Protein AF-0000000070933117 (afdb_homodimer)

Organism: Ixodes scapularis (NCBI:txid6945)

Radius of gyration: 20.33 Å; Cα contacts (8 Å, |Δi|>4): 402; chains: 2; bounding box: 46×54×46 Å

Nearest PDB structures (foldseek):
  7rhp-assembly1_A  TM=9.429E-01  e=7.110E-12  Apis mellifera
  4e8h-assembly1_A  TM=9.451E-01  e=1.264E-11  Bombyx mori
  4gsn-assembly2_D  TM=9.351E-01  e=1.262E-10  Anopheles gambiae
  3zmk-assembly2_D  TM=9.228E-01  e=9.773E-11  Anopheles funestus
  2il3-assembly1_B  TM=9.283E-01  e=1.111E-10  Anopheles gambiae

pLDDT: mean 73.2, std 30.42, range [17.56, 98.81]

Solvent-accessible surface area (backbone atoms only — not comparable to full-atom values): 17490 Å² total; per-residue (Å²): 129,67,30,35,30,38,30,40,94,84,36,66,50,27,48,52,40,51,52,53,30,54,75,64,69,50,59,66,42,79,41,74,53,51,67,92,75,42,45,45,68,33,73,73,41,32,72,71,32,81,81,45,64,67,24,32,34,37,53,90,80,47,69,39,44,47,39,68,19,37,42,50,39,51,37,60,70,69,36,66,55,35,86,88,55,34,73,50,65,68,62,30,33,51,48,40,24,51,54,42,44,42,42,65,58,39,45,53,42,50,58,42,62,75,30,72,93,64,71,57,57,47,38,56,95,81,51,50,44,65,64,71,71,64,83,71,58,64,71,53,65,67,44,76,58,80,75,77,68,75,60,74,82,122,128,66,30,34,32,39,32,41,94,86,35,65,51,26,48,51,38,52,50,52,29,54,74,63,68,50,59,67,43,79,41,73,55,49,67,92,75,40,45,43,68,33,73,74,40,33,74,71,32,80,82,43,64,67,24,31,34,36,53,90,81,48,68,40,42,47,40,68,19,36,43,51,39,50,36,59,71,70,35,66,55,33,88,88,54,34,72,50,65,69,62,27,32,49,51,40,24,51,55,43,43,42,42,65,56,37,45,51,42,49,58,39,61,75,26,74,93,62,71,55,56,46,41,57,94,80,52,50,44,64,64,72,70,62,79,71,56,62,69,53,64,66,45,74,59,82,74,80,66,75,64,74,83,122

Structure (mmCIF, N/CA/C/O backbone):
data_AF-0000000070933117-model_v1
#
loop_
_entity.id
_entity.type
_entity.pdbx_description
1 polymer 'Glutathione S-transferase, putative'
#
loop_
_atom_site.group_PDB
_atom_site.id
_atom_site.type_symbol
_atom_site.label_atom_id
_atom_site.label_alt_id
_atom_site.label_comp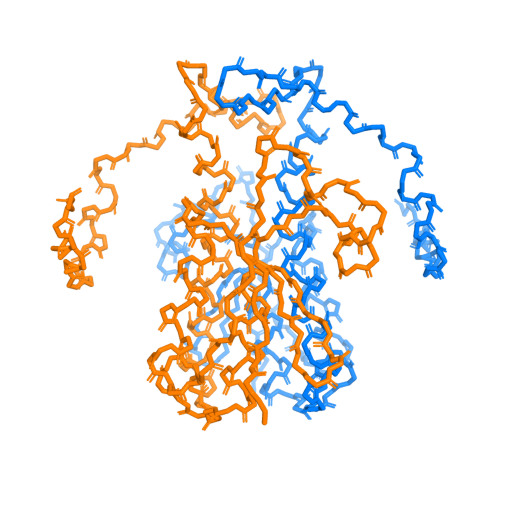_id
_atom_site.label_asym_id
_atom_site.label_entity_id
_atom_site.label_seq_id
_atom_site.pdbx_PDB_ins_code
_atom_site.Cartn_x
_atom_site.Cartn_y
_atom_site.Cartn_z
_atom_site.occupancy
_atom_site.B_iso_or_equiv
_atom_site.auth_seq_id
_atom_site.auth_comp_id
_atom_site.auth_asym_id
_atom_site.auth_atom_id
_atom_site.pdbx_PDB_model_num
ATOM 1 N N . MET A 1 1 ? -14.312 -21.609 -7.969 1 78.69 1 MET A N 1
ATOM 2 C CA . MET A 1 1 ? -13.086 -22.172 -8.523 1 78.69 1 MET A CA 1
ATOM 3 C C . MET A 1 1 ? -11.867 -21.656 -7.77 1 78.69 1 MET A C 1
ATOM 5 O O . MET A 1 1 ? -11.883 -20.531 -7.246 1 78.69 1 MET A O 1
ATOM 9 N N . PRO A 1 2 ? -10.859 -22.609 -7.59 1 93.38 2 PRO A N 1
ATOM 10 C CA . PRO A 1 2 ? -9.695 -22.156 -6.828 1 93.38 2 PRO A CA 1
ATOM 11 C C . PRO A 1 2 ? -8.969 -20.984 -7.504 1 93.38 2 PRO A C 1
ATOM 13 O O . PRO A 1 2 ? -9.07 -20.812 -8.719 1 93.38 2 PRO A O 1
ATOM 16 N N . VAL A 1 3 ? -8.391 -20.094 -6.793 1 98.12 3 VAL A N 1
ATOM 17 C CA . VAL A 1 3 ? -7.555 -19.016 -7.289 1 98.12 3 VAL A CA 1
ATOM 18 C C . VAL A 1 3 ? -6.172 -19.547 -7.66 1 98.12 3 VAL A C 1
ATOM 20 O O . VAL A 1 3 ? -5.543 -20.25 -6.871 1 98.12 3 VAL A O 1
ATOM 23 N N . ASP A 1 4 ? -5.703 -19.266 -8.867 1 98.75 4 ASP A N 1
ATOM 24 C CA . ASP A 1 4 ? -4.344 -19.641 -9.234 1 98.75 4 ASP A CA 1
ATOM 25 C C . ASP A 1 4 ? -3.316 -18.703 -8.609 1 98.75 4 ASP A C 1
ATOM 27 O O . ASP A 1 4 ? -3.504 -17.484 -8.594 1 98.75 4 ASP A O 1
ATOM 31 N N . LEU A 1 5 ? -2.299 -19.297 -8.094 1 98.75 5 LEU A N 1
ATOM 32 C CA . LEU A 1 5 ? -1.168 -18.516 -7.598 1 98.75 5 LEU A CA 1
ATOM 33 C C . LEU A 1 5 ? 0.12 -18.922 -8.305 1 98.75 5 LEU A C 1
ATOM 35 O O . LEU A 1 5 ? 0.579 -20.047 -8.172 1 98.75 5 LEU A O 1
ATOM 39 N N . TYR A 1 6 ? 0.625 -18.062 -9.141 1 98.69 6 TYR A N 1
ATOM 40 C CA . TYR A 1 6 ? 1.982 -18.234 -9.641 1 98.69 6 TYR A CA 1
ATOM 41 C C . TYR A 1 6 ? 3.01 -17.953 -8.555 1 98.69 6 TYR A C 1
ATOM 43 O O . TYR A 1 6 ? 3.041 -16.859 -7.984 1 98.69 6 TYR A O 1
ATOM 51 N N . ASN A 1 7 ? 3.863 -18.906 -8.328 1 97.25 7 ASN A N 1
ATOM 52 C CA . ASN A 1 7 ? 4.523 -19.031 -7.035 1 97.25 7 ASN A CA 1
ATOM 53 C C . ASN A 1 7 ? 5.988 -19.422 -7.184 1 97.25 7 ASN A C 1
ATOM 55 O O . ASN A 1 7 ? 6.391 -19.938 -8.227 1 97.25 7 ASN A O 1
ATOM 59 N N . SER A 1 8 ? 6.715 -19.031 -6.266 1 92.62 8 SER A N 1
ATOM 60 C CA . SER A 1 8 ? 8.023 -19.594 -5.961 1 92.62 8 SER A CA 1
ATOM 61 C C . SER A 1 8 ? 8.125 -19.984 -4.492 1 92.62 8 SER A C 1
ATOM 63 O O . SER A 1 8 ? 7.848 -19.188 -3.605 1 92.62 8 SER A O 1
ATOM 65 N N . ALA A 1 9 ? 8.586 -21.219 -4.227 1 85.88 9 ALA A N 1
ATOM 66 C CA . ALA A 1 9 ? 8.578 -21.766 -2.877 1 85.88 9 ALA A CA 1
ATOM 67 C C . ALA A 1 9 ? 9.484 -20.969 -1.946 1 85.88 9 ALA A C 1
ATOM 69 O O . ALA A 1 9 ? 9.211 -20.859 -0.749 1 85.88 9 ALA A O 1
ATOM 70 N N . LEU A 1 10 ? 10.438 -20.375 -2.457 1 79.94 10 LEU A N 1
ATOM 71 C CA . LEU A 1 10 ? 11.43 -19.719 -1.612 1 79.94 10 LEU A CA 1
ATOM 72 C C . LEU A 1 10 ? 11.18 -18.219 -1.541 1 79.94 10 LEU A C 1
ATOM 74 O O . LEU A 1 10 ? 11.914 -17.484 -0.872 1 79.94 10 LEU A O 1
ATOM 78 N N . SER A 1 11 ? 10.211 -17.828 -2.086 1 82.88 11 SER A N 1
ATOM 79 C CA . SER A 1 11 ? 9.914 -16.391 -2.143 1 82.88 11 SER A CA 1
ATOM 80 C C . SER A 1 11 ? 9.133 -15.945 -0.915 1 82.88 11 SER A C 1
ATOM 82 O O . SER A 1 11 ? 8.055 -16.484 -0.629 1 82.88 11 SER A O 1
ATOM 84 N N . ALA A 1 12 ? 9.57 -14.984 -0.189 1 80.69 12 ALA A N 1
ATOM 85 C CA . ALA A 1 12 ? 8.898 -14.438 0.981 1 80.69 12 ALA A CA 1
ATOM 86 C C . ALA A 1 12 ? 7.566 -13.789 0.594 1 80.69 12 ALA A C 1
ATOM 88 O O . ALA A 1 12 ? 6.543 -14.031 1.241 1 80.69 12 ALA A O 1
ATOM 89 N N . PRO A 1 13 ? 7.547 -13.078 -0.497 1 87.06 13 PRO A N 1
ATOM 90 C CA . PRO A 1 13 ? 6.258 -12.5 -0.894 1 87.06 13 PRO A CA 1
ATOM 91 C C . PRO A 1 13 ? 5.223 -13.562 -1.253 1 87.06 13 PRO A C 1
ATOM 93 O O . PRO A 1 13 ? 4.031 -13.391 -0.987 1 87.06 13 PRO A O 1
ATOM 96 N N . CYS A 1 14 ? 5.641 -14.562 -1.853 1 91.25 14 CYS A N 1
ATOM 97 C CA . CYS A 1 14 ? 4.723 -15.656 -2.141 1 91.25 14 CYS A CA 1
ATOM 98 C C . CYS A 1 14 ? 4.223 -16.297 -0.854 1 91.25 14 CYS A C 1
ATOM 100 O O . CYS A 1 14 ? 3.047 -16.656 -0.749 1 91.25 14 CYS A O 1
ATOM 102 N N . ALA A 1 15 ? 5.133 -16.469 0.087 1 90 15 ALA A N 1
ATOM 103 C CA . ALA A 1 15 ? 4.75 -17.016 1.381 1 90 15 ALA A CA 1
ATOM 104 C C . ALA A 1 15 ? 3.684 -16.172 2.057 1 90 15 ALA A C 1
ATOM 106 O O . ALA A 1 15 ? 2.738 -16.688 2.648 1 90 15 ALA A O 1
ATOM 107 N N . LEU A 1 16 ? 3.861 -14.898 1.951 1 90.56 16 LEU A N 1
ATOM 108 C CA . LEU A 1 16 ? 2.887 -13.984 2.527 1 90.56 16 LEU A CA 1
ATOM 109 C C . LEU A 1 16 ? 1.503 -14.211 1.929 1 90.56 16 LEU A C 1
ATOM 111 O O . LEU A 1 16 ? 0.513 -14.297 2.658 1 90.56 16 LEU A O 1
ATOM 115 N N . VAL A 1 17 ? 1.408 -14.312 0.666 1 96.5 17 VAL A N 1
ATOM 116 C CA . VAL A 1 17 ? 0.136 -14.516 -0.02 1 96.5 17 VAL A CA 1
ATOM 117 C C . VAL A 1 17 ? -0.476 -15.852 0.408 1 96.5 17 VAL A C 1
ATOM 119 O O . VAL A 1 17 ? -1.675 -15.93 0.69 1 96.5 17 VAL A O 1
ATOM 122 N N . ARG A 1 18 ? 0.343 -16.812 0.453 1 96.31 18 ARG A N 1
ATOM 123 C CA . ARG A 1 18 ? -0.144 -18.109 0.876 1 96.31 18 ARG A CA 1
ATOM 124 C C . ARG A 1 18 ? -0.676 -18.062 2.305 1 96.31 18 ARG A C 1
ATOM 126 O O . ARG A 1 18 ? -1.718 -18.656 2.605 1 96.31 18 ARG A O 1
ATOM 133 N N . MET A 1 19 ? 0.045 -17.438 3.156 1 96.12 19 MET A N 1
ATOM 134 C CA . MET A 1 19 ? -0.372 -17.328 4.551 1 96.12 19 MET A CA 1
ATOM 135 C C . MET A 1 19 ? -1.707 -16.594 4.664 1 96.12 19 MET A C 1
ATOM 137 O O . MET A 1 19 ? -2.598 -17.031 5.398 1 96.12 19 MET A O 1
ATOM 141 N N . VAL A 1 20 ? -1.862 -15.531 3.949 1 96.06 20 VAL A N 1
ATOM 142 C CA . VAL A 1 20 ? -3.104 -14.766 3.986 1 96.06 20 VAL A CA 1
ATOM 143 C C . VAL A 1 20 ? -4.25 -15.609 3.434 1 96.06 20 VAL A C 1
ATOM 145 O O . VAL A 1 20 ? -5.324 -15.68 4.031 1 96.06 20 VAL A O 1
ATOM 148 N N . ALA A 1 21 ? -4.039 -16.25 2.34 1 98.19 21 ALA A N 1
ATOM 149 C CA . ALA A 1 21 ? -5.066 -17.109 1.746 1 98.19 21 ALA A CA 1
ATOM 150 C C . ALA A 1 21 ? -5.516 -18.188 2.723 1 98.19 21 ALA A C 1
ATOM 152 O O . ALA A 1 21 ? -6.715 -18.422 2.889 1 98.19 21 ALA A O 1
ATOM 153 N N . LYS A 1 22 ? -4.559 -18.781 3.324 1 96.81 22 LYS A N 1
ATOM 154 C CA . LYS A 1 22 ? -4.871 -19.828 4.305 1 96.81 22 LYS A CA 1
ATOM 155 C C . LYS A 1 22 ? -5.691 -19.266 5.461 1 96.81 22 LYS A C 1
ATOM 157 O O . LYS A 1 22 ? -6.68 -19.875 5.879 1 96.81 22 LYS A O 1
ATOM 162 N N . HIS A 1 23 ? -5.277 -18.203 5.973 1 96 23 HIS A N 1
ATOM 163 C CA . HIS A 1 23 ? -5.934 -17.578 7.113 1 96 23 HIS A CA 1
ATOM 164 C C . HIS A 1 23 ? -7.398 -17.281 6.816 1 96 23 HIS A C 1
ATOM 166 O O . HIS A 1 23 ? -8.25 -17.406 7.695 1 96 23 HIS A O 1
ATOM 172 N N . ILE A 1 24 ? -7.734 -16.984 5.59 1 97.38 24 ILE A N 1
ATOM 173 C CA . ILE A 1 24 ? -9.094 -16.562 5.285 1 97.38 24 ILE A CA 1
ATOM 174 C C . ILE A 1 24 ? -9.828 -17.688 4.559 1 97.38 24 ILE A C 1
ATOM 176 O O . ILE A 1 24 ? -10.953 -17.5 4.09 1 97.38 24 ILE A O 1
ATOM 180 N N . GLY A 1 25 ? -9.195 -18.734 4.355 1 97.31 25 GLY A N 1
ATOM 181 C CA . GLY A 1 25 ? -9.859 -19.922 3.865 1 97.31 25 GLY A CA 1
ATOM 182 C C . GLY A 1 25 ? -9.992 -19.953 2.354 1 97.31 25 GLY A C 1
ATOM 183 O O . GLY A 1 25 ? -10.93 -20.547 1.82 1 97.31 25 GLY A O 1
ATOM 184 N N . VAL A 1 26 ? -9.125 -19.297 1.625 1 98 26 VAL A N 1
ATOM 185 C CA . VAL A 1 26 ? -9.156 -19.312 0.166 1 98 26 VAL A CA 1
ATOM 186 C C . VAL A 1 26 ? -8.266 -20.438 -0.358 1 98 26 VAL A C 1
ATOM 188 O O . VAL A 1 26 ? -7.09 -20.531 0.006 1 98 26 VAL A O 1
ATOM 191 N N . GLU A 1 27 ? -8.82 -21.281 -1.119 1 97.75 27 GLU A N 1
ATOM 192 C CA . GLU A 1 27 ? -8.047 -22.344 -1.749 1 97.75 27 GLU A CA 1
ATOM 193 C C . GLU A 1 27 ? -7.238 -21.828 -2.934 1 97.75 27 GLU A C 1
ATOM 195 O O . GLU A 1 27 ? -7.777 -21.125 -3.797 1 97.75 27 GLU A O 1
ATOM 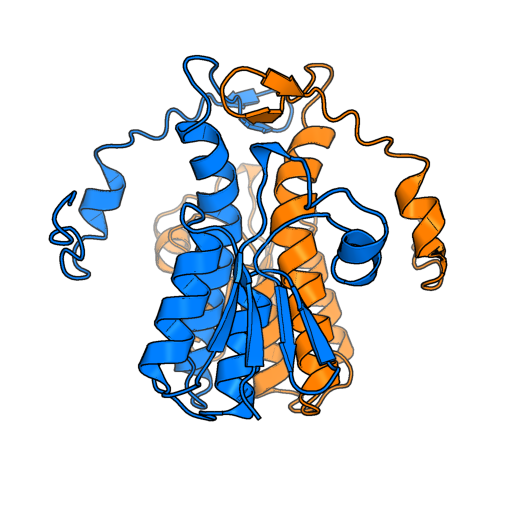200 N N . LEU A 1 28 ? -6.016 -22.203 -2.922 1 98.44 28 LEU A N 1
ATOM 201 C CA . LEU A 1 28 ? -5.129 -21.766 -4 1 98.44 28 LEU A CA 1
ATOM 202 C C . LEU A 1 28 ? -4.715 -22.953 -4.867 1 98.44 28 LEU A C 1
ATOM 204 O O . LEU A 1 28 ? -4.449 -24.047 -4.355 1 98.44 28 LEU A O 1
ATOM 208 N N . ASN A 1 29 ? -4.797 -22.766 -6.105 1 98.62 29 ASN A N 1
ATOM 209 C CA . ASN A 1 29 ? -4.109 -23.641 -7.051 1 98.62 29 ASN A CA 1
ATOM 210 C C . ASN A 1 29 ? -2.691 -23.156 -7.332 1 98.62 29 ASN A C 1
ATOM 212 O O . ASN A 1 29 ? -2.494 -22.203 -8.078 1 98.62 29 ASN A O 1
ATOM 216 N N . ILE A 1 30 ? -1.718 -23.828 -6.742 1 98.25 30 ILE A N 1
ATOM 217 C CA . ILE A 1 30 ? -0.335 -23.359 -6.773 1 98.25 30 ILE A CA 1
ATOM 218 C C . ILE A 1 30 ? 0.302 -23.734 -8.117 1 98.25 30 ILE A C 1
ATOM 220 O O . ILE A 1 30 ? 0.252 -24.891 -8.531 1 98.25 30 ILE A O 1
ATOM 224 N N . LYS A 1 31 ? 0.829 -22.75 -8.781 1 97.81 31 LYS A N 1
ATOM 225 C CA . LYS A 1 31 ? 1.605 -22.906 -10.008 1 97.81 31 LYS A CA 1
ATOM 226 C C . LYS A 1 31 ? 3.041 -22.438 -9.812 1 97.81 31 LYS A C 1
ATOM 228 O O . LYS A 1 31 ? 3.336 -21.25 -9.984 1 97.81 31 LYS A O 1
ATOM 233 N N . ASP A 1 32 ? 3.898 -23.391 -9.539 1 97.38 32 ASP A N 1
ATOM 234 C CA . ASP A 1 32 ? 5.297 -23.062 -9.273 1 97.38 32 ASP A CA 1
ATOM 235 C C . ASP A 1 32 ? 6.043 -22.75 -10.57 1 97.38 32 ASP A C 1
ATOM 237 O O . ASP A 1 32 ? 5.949 -23.516 -11.539 1 97.38 32 ASP A O 1
ATOM 241 N N . LEU A 1 33 ? 6.711 -21.703 -10.516 1 96.25 33 LEU A N 1
ATOM 242 C CA . LEU A 1 33 ? 7.59 -21.375 -11.633 1 96.25 33 LEU A CA 1
ATOM 243 C C . LEU A 1 33 ? 9.008 -21.859 -11.367 1 96.25 33 LEU A C 1
ATOM 245 O O . LEU A 1 33 ? 9.5 -21.766 -10.242 1 96.25 33 LEU A O 1
ATOM 249 N N . ASN A 1 34 ? 9.656 -22.438 -12.297 1 94.44 34 ASN A N 1
ATOM 250 C CA . ASN A 1 34 ? 11.062 -22.812 -12.234 1 94.44 34 ASN A CA 1
ATOM 251 C C . ASN A 1 34 ? 11.961 -21.656 -12.664 1 94.44 34 ASN A C 1
ATOM 253 O O . ASN A 1 34 ? 12.125 -21.391 -13.859 1 94.44 34 ASN A O 1
ATOM 257 N N . PHE A 1 35 ? 12.586 -21.047 -11.766 1 89.25 35 PHE A N 1
ATOM 258 C CA . PHE A 1 35 ? 13.391 -19.859 -12.062 1 89.25 35 PHE A CA 1
ATOM 259 C C . PHE A 1 35 ? 14.711 -20.25 -12.711 1 89.25 35 PHE A C 1
ATOM 261 O O . PHE A 1 35 ? 15.297 -19.484 -13.477 1 89.25 35 PHE A O 1
ATOM 268 N N . ALA A 1 36 ? 15.164 -21.453 -12.344 1 90.19 36 ALA A N 1
ATOM 269 C CA . ALA A 1 36 ? 16.375 -21.969 -12.992 1 90.19 36 ALA A CA 1
ATOM 270 C C . ALA A 1 36 ? 16.172 -22.109 -14.492 1 90.19 36 ALA A C 1
ATOM 272 O O . ALA A 1 36 ? 17.109 -21.906 -15.273 1 90.19 36 ALA A O 1
ATOM 273 N N . LYS A 1 37 ? 15.039 -22.391 -14.875 1 95.25 37 LYS A N 1
ATOM 274 C CA . LYS A 1 37 ? 14.695 -22.531 -16.297 1 95.25 37 LYS A CA 1
ATOM 275 C C . LYS A 1 37 ? 14.156 -21.234 -16.859 1 95.25 37 LYS A C 1
ATOM 277 O O . LYS A 1 37 ? 13.672 -21.188 -18 1 95.25 37 LYS A O 1
ATOM 282 N N . LYS A 1 38 ? 14.086 -20.188 -16.125 1 94.56 38 LYS A N 1
ATOM 283 C CA . LYS A 1 38 ? 13.68 -18.844 -16.5 1 94.56 38 LYS A CA 1
ATOM 284 C C . LYS A 1 38 ? 12.234 -18.812 -16.984 1 94.56 38 LYS A C 1
ATOM 286 O O . LYS A 1 38 ? 11.898 -18.109 -17.938 1 94.56 38 LYS A O 1
ATOM 291 N N . GLU A 1 39 ? 11.461 -19.578 -16.406 1 96.38 39 GLU A N 1
ATOM 292 C CA . GLU A 1 39 ? 10.047 -19.609 -16.766 1 96.38 39 GLU A CA 1
ATOM 293 C C . GLU A 1 39 ? 9.375 -18.25 -16.531 1 96.38 39 GLU A C 1
ATOM 295 O O . GLU A 1 39 ? 8.406 -17.906 -17.203 1 96.38 39 GLU A O 1
ATOM 300 N N . HIS A 1 40 ? 9.891 -17.5 -15.594 1 93.38 40 HIS A N 1
ATOM 301 C CA . HIS A 1 40 ? 9.352 -16.188 -15.266 1 93.38 40 HIS A CA 1
ATOM 302 C C . HIS A 1 40 ? 9.641 -15.18 -16.375 1 93.38 40 HIS A C 1
ATOM 304 O O . HIS A 1 40 ? 9.125 -14.062 -16.344 1 93.38 40 HIS A O 1
ATOM 310 N N . LEU A 1 41 ? 10.398 -15.641 -17.391 1 93.44 41 LEU A N 1
ATOM 311 C CA . LEU A 1 41 ? 10.766 -14.727 -18.469 1 93.44 41 LEU A CA 1
ATOM 312 C C . LEU A 1 41 ? 10.141 -15.156 -19.781 1 93.44 41 LEU A C 1
ATOM 314 O O . LEU A 1 41 ? 10.352 -14.516 -20.812 1 93.44 41 LEU A O 1
ATOM 318 N N . THR A 1 42 ? 9.469 -16.188 -19.828 1 96.12 42 THR A N 1
ATOM 319 C CA . THR A 1 42 ? 8.836 -16.672 -21.047 1 96.12 42 THR A CA 1
ATOM 320 C C . THR A 1 42 ? 7.758 -15.695 -21.516 1 96.12 42 THR A C 1
ATOM 322 O O . THR A 1 42 ? 7.148 -15 -20.703 1 96.12 42 THR A O 1
ATOM 325 N N . PRO A 1 43 ? 7.48 -15.703 -22.812 1 95.56 43 PRO A N 1
ATOM 326 C CA . PRO A 1 43 ? 6.395 -14.852 -23.328 1 95.56 43 PRO A CA 1
ATOM 327 C C . PRO A 1 43 ? 5.047 -15.18 -22.688 1 95.56 43 PRO A C 1
ATOM 329 O O . PRO A 1 43 ? 4.227 -14.281 -22.469 1 95.56 43 PRO A O 1
ATOM 332 N N . GLU A 1 44 ? 4.809 -16.391 -22.422 1 95.81 44 GLU A N 1
ATOM 333 C CA . GLU A 1 44 ? 3.557 -16.812 -21.812 1 95.81 44 GLU A CA 1
ATOM 334 C C . GLU A 1 44 ? 3.381 -16.203 -20.422 1 95.81 44 GLU A C 1
ATOM 336 O O . GLU A 1 44 ? 2.312 -15.68 -20.094 1 95.81 44 GLU A O 1
ATOM 341 N N . TYR A 1 45 ? 4.441 -16.25 -19.609 1 96.81 45 TYR A N 1
ATOM 342 C CA . TYR A 1 45 ? 4.312 -15.688 -18.266 1 96.81 45 TYR A CA 1
ATOM 343 C C . TYR A 1 45 ? 4.32 -14.164 -18.297 1 96.81 45 TYR A C 1
ATOM 345 O O . TYR A 1 45 ? 3.648 -13.516 -17.5 1 96.81 45 TYR A O 1
ATOM 353 N N . LEU A 1 46 ? 4.98 -13.602 -19.219 1 94.06 46 LEU A N 1
ATOM 354 C CA . LEU A 1 46 ? 5.059 -12.148 -19.312 1 94.06 46 LEU A CA 1
ATOM 355 C C . LEU A 1 46 ? 3.699 -11.555 -19.672 1 94.06 46 LEU A C 1
ATOM 357 O O . LEU A 1 46 ? 3.426 -10.391 -19.375 1 94.06 46 LEU A O 1
ATOM 361 N N . LYS A 1 47 ? 2.826 -12.328 -20.297 1 94.62 47 LYS A N 1
ATOM 362 C CA . LYS A 1 47 ? 1.449 -11.906 -20.531 1 94.62 47 LYS A CA 1
ATOM 363 C C . LYS A 1 47 ? 0.657 -11.852 -19.219 1 94.62 47 LYS A C 1
ATOM 365 O O . LYS A 1 47 ? -0.333 -11.125 -19.125 1 94.62 47 LYS A O 1
ATOM 370 N N . ILE A 1 48 ? 1.076 -12.625 -18.281 1 96.44 48 ILE A N 1
ATOM 371 C CA . ILE A 1 48 ? 0.411 -12.711 -16.984 1 96.44 48 ILE A CA 1
ATOM 372 C C . ILE A 1 48 ? 0.933 -11.617 -16.047 1 96.44 48 ILE A C 1
ATOM 374 O O . ILE A 1 48 ? 0.15 -10.891 -15.445 1 96.44 48 ILE A O 1
ATOM 378 N N . ASN A 1 49 ? 2.268 -11.461 -15.961 1 94.75 49 ASN A N 1
ATOM 379 C CA . ASN A 1 49 ? 2.938 -10.438 -15.172 1 94.75 49 ASN A CA 1
ATOM 380 C C . ASN A 1 49 ? 4.086 -9.797 -15.945 1 94.75 49 ASN A C 1
ATOM 382 O O . ASN A 1 49 ? 5.164 -10.375 -16.062 1 94.75 49 ASN A O 1
ATOM 386 N N . PRO A 1 50 ? 3.852 -8.594 -16.391 1 91.75 50 PRO A N 1
ATOM 387 C CA . PRO A 1 50 ? 4.863 -7.941 -17.234 1 91.75 50 PRO A CA 1
ATOM 388 C C . PRO A 1 50 ? 6.137 -7.605 -16.453 1 91.75 50 PRO A C 1
ATOM 390 O O . PRO A 1 50 ? 7.168 -7.305 -17.062 1 91.75 50 PRO A O 1
ATOM 393 N N . PHE A 1 51 ? 6.164 -7.758 -15.172 1 83.69 51 PHE A N 1
ATOM 394 C CA . PHE A 1 51 ? 7.348 -7.453 -14.375 1 83.69 51 PHE A CA 1
ATOM 395 C C . PHE A 1 51 ? 8.172 -8.711 -14.125 1 83.69 51 PHE A C 1
ATOM 397 O O . PHE A 1 51 ? 9.203 -8.656 -13.445 1 83.69 51 PHE A O 1
ATOM 404 N N . HIS A 1 52 ? 7.633 -9.875 -14.602 1 88.69 52 HIS A N 1
ATOM 405 C CA . HIS A 1 52 ? 8.336 -11.148 -14.625 1 88.69 52 HIS A CA 1
ATOM 406 C C . HIS A 1 52 ? 8.594 -11.672 -13.219 1 88.69 52 HIS A C 1
ATOM 408 O O . HIS A 1 52 ? 9.555 -12.406 -12.992 1 88.69 52 HIS A O 1
ATOM 414 N N . LYS A 1 53 ? 7.828 -11.211 -12.219 1 90.06 53 LYS A N 1
ATOM 415 C CA . LYS A 1 53 ? 8 -11.586 -10.812 1 90.06 53 LYS A CA 1
ATOM 416 C C . LYS A 1 53 ? 6.828 -12.422 -10.32 1 90.06 53 LYS A C 1
ATOM 418 O O . LYS A 1 53 ? 5.867 -12.656 -11.055 1 90.06 53 LYS A O 1
ATOM 423 N N . VAL A 1 54 ? 7.012 -12.969 -9.188 1 93.75 54 VAL A N 1
ATOM 424 C CA . VAL A 1 54 ? 5.98 -13.617 -8.383 1 93.75 54 VAL A CA 1
ATOM 425 C C . VAL A 1 54 ? 5.883 -12.945 -7.02 1 93.75 54 VAL A C 1
ATOM 427 O O . VAL A 1 54 ? 6.844 -12.312 -6.562 1 93.75 54 VAL A O 1
ATOM 430 N N . PRO A 1 55 ? 4.727 -13 -6.395 1 96.75 55 PRO A N 1
ATOM 431 C CA . PRO A 1 55 ? 3.496 -13.742 -6.688 1 96.75 55 PRO A CA 1
ATOM 432 C C . PRO A 1 55 ? 2.586 -13.008 -7.668 1 96.75 55 PRO A C 1
ATOM 434 O O . PRO A 1 55 ? 2.619 -11.773 -7.746 1 96.75 55 PRO A O 1
ATOM 437 N N . THR A 1 56 ? 1.812 -13.781 -8.43 1 98.19 56 THR A N 1
ATOM 438 C CA . THR A 1 56 ? 0.691 -13.312 -9.234 1 98.19 56 THR A CA 1
ATOM 439 C C . THR A 1 56 ? -0.5 -14.258 -9.102 1 98.19 56 THR A C 1
ATOM 441 O O . THR A 1 56 ? -0.336 -15.477 -9.117 1 98.19 56 THR A O 1
ATOM 444 N N . ILE A 1 57 ? -1.67 -13.711 -8.961 1 98.75 57 ILE A N 1
ATOM 445 C CA . ILE A 1 57 ? -2.836 -14.586 -8.906 1 98.75 57 ILE A CA 1
ATOM 446 C C . ILE A 1 57 ? -3.684 -14.391 -10.164 1 98.75 57 ILE A C 1
ATOM 448 O O . ILE A 1 57 ? -3.605 -13.352 -10.82 1 98.75 57 ILE A O 1
ATOM 452 N N . ASN A 1 58 ? -4.387 -15.375 -10.492 1 98.62 58 ASN A N 1
ATOM 453 C CA . ASN A 1 58 ? -5.484 -15.352 -11.453 1 98.62 58 ASN A CA 1
ATOM 454 C C . ASN A 1 58 ? -6.793 -15.82 -10.82 1 98.62 58 ASN A C 1
ATOM 456 O O . ASN A 1 58 ? -6.953 -17.016 -10.531 1 98.62 58 ASN A O 1
ATOM 460 N N . ASP A 1 59 ? -7.633 -14.93 -10.539 1 98.5 59 ASP A N 1
ATOM 461 C CA . ASP A 1 59 ? -8.938 -15.242 -9.953 1 98.5 59 ASP A CA 1
ATOM 462 C C . ASP A 1 59 ? -10.047 -15.102 -10.992 1 98.5 59 ASP A C 1
ATOM 464 O O . ASP A 1 59 ? -10.648 -14.031 -11.133 1 98.5 59 ASP A O 1
ATOM 468 N N . GLY A 1 60 ? -10.367 -16.188 -11.586 1 97.06 60 GLY A N 1
ATOM 469 C CA . GLY A 1 60 ? -11.406 -16.156 -12.602 1 97.06 60 GLY A CA 1
ATOM 470 C C . GLY A 1 60 ? -11.07 -15.25 -13.773 1 97.06 60 GLY A C 1
ATOM 471 O O . GLY A 1 60 ? -11.938 -14.531 -14.273 1 97.06 60 GLY A O 1
ATOM 472 N N . GLY A 1 61 ? -9.891 -15.141 -14.094 1 97.06 61 GLY A N 1
ATOM 473 C CA . GLY A 1 61 ? -9.477 -14.312 -15.227 1 97.06 61 GLY A CA 1
ATOM 474 C C . GLY A 1 61 ? -8.914 -12.969 -14.805 1 97.06 61 GLY A C 1
ATOM 475 O O . GLY A 1 61 ? -8.344 -12.25 -15.625 1 97.06 61 GLY A O 1
ATOM 476 N N . PHE A 1 62 ? -9.07 -12.656 -13.602 1 98.12 62 PHE A N 1
ATOM 477 C CA . PHE A 1 62 ? -8.555 -11.391 -13.102 1 98.12 62 PHE A CA 1
ATOM 478 C C . PHE A 1 62 ? -7.16 -11.562 -12.523 1 98.12 62 PHE A C 1
ATOM 480 O O . PHE A 1 62 ? -6.984 -12.242 -11.508 1 98.12 62 PHE A O 1
ATOM 487 N N . LEU A 1 63 ? -6.168 -10.945 -13.148 1 98.38 63 LEU A N 1
ATOM 488 C CA . LEU A 1 63 ? -4.77 -11.055 -12.75 1 98.38 63 LEU A CA 1
AT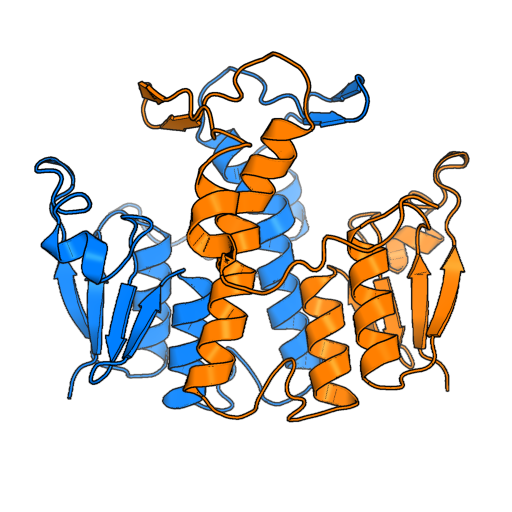OM 489 C C . LEU A 1 63 ? -4.387 -9.93 -11.789 1 98.38 63 LEU A C 1
ATOM 491 O O . LEU A 1 63 ? -4.723 -8.766 -12.023 1 98.38 63 LEU A O 1
ATOM 495 N N . VAL A 1 64 ? -3.723 -10.297 -10.75 1 98.25 64 VAL A N 1
ATOM 496 C CA . VAL A 1 64 ? -3.199 -9.32 -9.805 1 98.25 64 VAL A CA 1
ATOM 497 C C . VAL A 1 64 ? -1.789 -9.719 -9.375 1 98.25 64 VAL A C 1
ATOM 499 O O . VAL A 1 64 ? -1.54 -10.875 -9.039 1 98.25 64 VAL A O 1
ATOM 502 N N . TYR A 1 65 ? -0.889 -8.805 -9.453 1 95.31 65 TYR A N 1
ATOM 503 C CA . TYR A 1 65 ? 0.462 -9.039 -8.961 1 95.31 65 TYR A CA 1
ATOM 504 C C . TYR A 1 65 ? 0.859 -7.992 -7.93 1 95.31 65 TYR A C 1
ATOM 506 O O . TYR A 1 65 ? 0.083 -7.082 -7.633 1 95.31 65 TYR A O 1
ATOM 514 N N . GLU A 1 66 ? 2.092 -8.164 -7.336 1 91.25 66 GLU A N 1
ATOM 515 C CA . GLU A 1 66 ? 2.547 -7.465 -6.137 1 91.25 66 GLU A CA 1
ATOM 516 C C . GLU A 1 66 ? 1.89 -8.039 -4.883 1 91.25 66 GLU A C 1
ATOM 518 O O . GLU A 1 66 ? 0.673 -7.941 -4.711 1 91.25 66 GLU A O 1
ATOM 523 N N . SER A 1 67 ? 2.596 -8.555 -4.031 1 92.38 67 SER A N 1
ATOM 524 C CA . SER A 1 67 ? 2.1 -9.344 -2.91 1 92.38 67 SER A CA 1
ATOM 525 C C . SER A 1 67 ? 1.101 -8.555 -2.072 1 92.38 67 SER A C 1
ATOM 527 O O . SER A 1 67 ? 0.053 -9.078 -1.686 1 92.38 67 SER A O 1
ATOM 529 N N . THR A 1 68 ? 1.42 -7.293 -1.825 1 92.88 68 THR A N 1
ATOM 530 C CA . THR A 1 68 ? 0.526 -6.477 -1.012 1 92.88 68 THR A CA 1
ATOM 531 C C . THR A 1 68 ? -0.824 -6.301 -1.701 1 92.88 68 THR A C 1
ATOM 533 O O . THR A 1 68 ? -1.873 -6.441 -1.068 1 92.88 68 THR A O 1
ATOM 536 N N . ALA A 1 69 ? -0.798 -6.016 -2.996 1 95.81 69 ALA A N 1
ATOM 537 C CA . ALA A 1 69 ? -2.033 -5.863 -3.758 1 95.81 69 ALA A CA 1
ATOM 538 C C . ALA A 1 69 ? -2.818 -7.172 -3.803 1 95.81 69 ALA A C 1
ATOM 540 O O . ALA A 1 69 ? -4.047 -7.168 -3.688 1 95.81 69 ALA A O 1
ATOM 541 N N . VAL A 1 70 ? -2.129 -8.188 -3.988 1 98.06 70 VAL A N 1
ATOM 542 C CA . VAL A 1 70 ? -2.756 -9.508 -4.02 1 98.06 70 VAL A CA 1
ATOM 543 C C . VAL A 1 70 ? -3.463 -9.773 -2.693 1 98.06 70 VAL A C 1
ATOM 545 O O . VAL A 1 70 ? -4.629 -10.172 -2.672 1 98.06 70 VAL A O 1
ATOM 548 N N . CYS A 1 71 ? -2.775 -9.555 -1.604 1 97.62 71 CYS A N 1
ATOM 549 C CA . CYS A 1 71 ? -3.346 -9.797 -0.285 1 97.62 71 CYS A CA 1
ATOM 550 C C . CYS A 1 71 ? -4.574 -8.922 -0.051 1 97.62 71 CYS A C 1
ATOM 552 O O . CYS A 1 71 ? -5.605 -9.414 0.413 1 97.62 71 CYS A O 1
ATOM 554 N N . LEU A 1 72 ? -4.418 -7.715 -0.363 1 97.88 72 LEU A N 1
ATOM 555 C CA . LEU A 1 72 ? -5.547 -6.812 -0.167 1 97.88 72 LEU A CA 1
ATOM 556 C C . LEU A 1 72 ? -6.734 -7.234 -1.026 1 97.88 72 LEU A C 1
ATOM 558 O O . LEU A 1 72 ? -7.883 -7.18 -0.578 1 97.88 72 LEU A O 1
ATOM 562 N N . TYR A 1 73 ? -6.496 -7.645 -2.221 1 98.62 73 TYR A N 1
ATOM 563 C CA . TYR A 1 73 ? -7.555 -8.117 -3.102 1 98.62 73 TYR A CA 1
ATOM 564 C C . TYR A 1 73 ? -8.258 -9.336 -2.506 1 98.62 73 TYR A C 1
ATOM 566 O O . TYR A 1 73 ? -9.484 -9.367 -2.426 1 98.62 73 TYR A O 1
ATOM 574 N N . LEU A 1 74 ? -7.5 -10.297 -2.107 1 98.62 74 LEU A N 1
ATOM 575 C CA . LEU A 1 74 ? -8.07 -11.508 -1.53 1 98.62 74 LEU A CA 1
ATOM 576 C C . LEU A 1 74 ? -8.898 -11.18 -0.291 1 98.62 74 LEU A C 1
ATOM 578 O O . LEU A 1 74 ? -10 -11.711 -0.118 1 98.62 74 LEU A O 1
ATOM 582 N N . LEU A 1 75 ? -8.367 -10.359 0.541 1 98.44 75 LEU A N 1
ATOM 583 C CA . LEU A 1 75 ? -9.062 -9.984 1.766 1 98.44 75 LEU A CA 1
ATOM 584 C C . LEU A 1 75 ? -10.375 -9.266 1.449 1 98.44 75 LEU A C 1
ATOM 586 O O . LEU A 1 75 ? -11.414 -9.586 2.023 1 98.44 75 LEU A O 1
ATOM 590 N N . ASN A 1 76 ? -10.273 -8.312 0.537 1 98.06 76 ASN A N 1
ATOM 591 C CA . ASN A 1 76 ? -11.453 -7.527 0.197 1 98.06 76 ASN A CA 1
ATOM 592 C C . ASN A 1 76 ? -12.531 -8.391 -0.458 1 98.06 76 ASN A C 1
ATOM 594 O O . ASN A 1 76 ? -13.727 -8.156 -0.261 1 98.06 76 ASN A O 1
ATOM 598 N N . LYS A 1 77 ? -12.156 -9.344 -1.179 1 98.31 77 LYS A N 1
ATOM 599 C CA . LYS A 1 77 ? -13.117 -10.172 -1.91 1 98.31 77 LYS A CA 1
ATOM 600 C C . LYS A 1 77 ? -13.641 -11.305 -1.036 1 98.31 77 LYS A C 1
ATOM 602 O O . LYS A 1 77 ? -14.852 -11.547 -0.988 1 98.31 77 LYS A O 1
ATOM 607 N N . TYR A 1 78 ? -12.82 -11.969 -0.363 1 98.25 78 TYR A N 1
ATOM 608 C CA . TYR A 1 78 ? -13.203 -13.25 0.224 1 98.25 78 TYR A CA 1
ATOM 609 C C . TYR A 1 78 ? -13.406 -13.125 1.729 1 98.25 78 TYR A C 1
ATOM 611 O O . TYR A 1 78 ? -14.008 -14 2.355 1 98.25 78 TYR A O 1
ATOM 619 N N . ALA A 1 79 ? -12.945 -12.109 2.342 1 97.94 79 ALA A N 1
ATOM 620 C CA . ALA A 1 79 ? -13.102 -11.922 3.781 1 97.94 79 ALA A CA 1
ATOM 621 C C . ALA A 1 79 ? -13.242 -10.445 4.137 1 97.94 79 ALA A C 1
ATOM 623 O O . ALA A 1 79 ? -12.492 -9.93 4.969 1 97.94 79 ALA A O 1
ATOM 624 N N . PRO A 1 80 ? -14.164 -9.773 3.5 1 96.31 80 PRO A N 1
ATOM 625 C CA . PRO A 1 80 ? -14.344 -8.359 3.84 1 96.31 80 PRO A CA 1
ATOM 626 C C . PRO A 1 80 ? -14.57 -8.133 5.332 1 96.31 80 PRO A C 1
ATOM 628 O O . PRO A 1 80 ? -15.414 -8.805 5.938 1 96.31 80 PRO A O 1
ATOM 631 N N . GLY A 1 81 ? -13.773 -7.27 5.934 1 92.94 81 GLY A N 1
ATOM 632 C CA . GLY A 1 81 ? -13.898 -6.98 7.355 1 92.94 81 GLY A CA 1
ATOM 633 C C . GLY A 1 81 ? -13.039 -7.879 8.227 1 92.94 81 GLY A C 1
ATOM 634 O O . GLY A 1 81 ? -13.172 -7.875 9.453 1 92.94 81 GLY A O 1
ATOM 635 N N . SER A 1 82 ? -12.312 -8.727 7.586 1 95.38 82 SER A N 1
ATOM 636 C CA . SER A 1 82 ? -11.359 -9.539 8.328 1 95.38 82 SER A CA 1
ATOM 637 C C . SER A 1 82 ? -10.555 -8.688 9.312 1 95.38 82 SER A C 1
ATOM 639 O O . SER A 1 82 ? -10.312 -7.504 9.055 1 95.38 82 SER A O 1
ATOM 641 N N . ASP A 1 83 ? -10.07 -9.297 10.391 1 92.62 83 ASP A N 1
ATOM 642 C CA . ASP A 1 83 ? -9.227 -8.602 11.352 1 92.62 83 ASP A CA 1
ATOM 643 C C . ASP A 1 83 ? -7.898 -8.188 10.727 1 92.62 83 ASP A C 1
ATOM 645 O O . ASP A 1 83 ? -7.242 -7.262 11.203 1 92.62 83 ASP A O 1
ATOM 649 N N . LEU A 1 84 ? -7.512 -8.867 9.688 1 94.88 84 LEU A N 1
ATOM 650 C CA . LEU A 1 84 ? -6.254 -8.562 9.008 1 94.88 84 LEU A CA 1
ATOM 651 C C . LEU A 1 84 ? -6.352 -7.242 8.25 1 94.88 84 LEU A C 1
ATOM 653 O O . LEU A 1 84 ? -5.336 -6.598 7.992 1 94.88 84 LEU A O 1
ATOM 657 N N . TYR A 1 85 ? -7.539 -6.922 7.902 1 96.94 85 TYR A N 1
ATOM 658 C CA . TYR A 1 85 ? -7.801 -5.676 7.191 1 96.94 85 TYR A CA 1
ATOM 659 C C . TYR A 1 85 ? -9.188 -5.141 7.523 1 96.94 85 TYR A C 1
ATOM 661 O O . TYR A 1 85 ? -10.109 -5.23 6.699 1 96.94 85 TYR A O 1
ATOM 669 N N . PRO A 1 86 ? -9.328 -4.543 8.648 1 96.62 86 PRO A N 1
ATOM 670 C CA . PRO A 1 86 ? -10.641 -4.223 9.219 1 96.62 86 PRO A CA 1
ATOM 671 C C . PRO A 1 86 ? -11.359 -3.104 8.469 1 96.62 86 PRO A C 1
ATOM 673 O O . PRO A 1 86 ? -10.711 -2.27 7.832 1 96.62 86 PRO A O 1
ATOM 676 N N . LYS A 1 87 ? -12.664 -3.051 8.68 1 96.25 87 LYS A N 1
ATOM 677 C CA . LYS A 1 87 ? -13.477 -1.996 8.078 1 96.25 87 LYS A CA 1
ATOM 678 C C . LYS A 1 87 ? -13.398 -0.71 8.898 1 96.25 87 LYS A C 1
ATOM 680 O O . LYS A 1 87 ? -13.703 0.372 8.391 1 96.25 87 LYS A O 1
ATOM 685 N N . ASP A 1 88 ? -13.023 -0.892 10.164 1 97.38 88 ASP A N 1
ATOM 686 C CA . ASP A 1 88 ? -12.82 0.277 11.016 1 97.38 88 ASP A CA 1
ATOM 687 C C . ASP A 1 88 ? -11.773 1.215 10.414 1 97.38 88 ASP A C 1
ATOM 689 O O . ASP A 1 88 ? -10.672 0.784 10.07 1 97.38 88 ASP A O 1
ATOM 693 N N . LEU A 1 89 ? -12.125 2.393 10.328 1 97.31 89 LEU A N 1
ATOM 694 C CA . LEU A 1 89 ? -11.328 3.379 9.609 1 97.31 89 LEU A CA 1
ATOM 695 C C . LEU A 1 89 ? -9.938 3.504 10.227 1 97.31 89 LEU A C 1
ATOM 697 O O . LEU A 1 89 ? -8.93 3.482 9.516 1 97.31 89 LEU A O 1
ATOM 701 N N . GLN A 1 90 ? -9.898 3.688 11.531 1 97 90 GLN A N 1
ATOM 702 C CA . GLN A 1 90 ? -8.617 3.916 12.188 1 97 90 GLN A CA 1
ATOM 703 C C . GLN A 1 90 ? -7.777 2.643 12.211 1 97 90 GLN A C 1
ATOM 705 O O . GLN A 1 90 ? -6.562 2.691 12 1 97 90 GLN A O 1
ATOM 710 N N . LYS A 1 91 ? -8.391 1.501 12.461 1 96.31 91 LYS A N 1
ATOM 711 C CA . LYS A 1 91 ? -7.66 0.235 12.43 1 96.31 91 LYS A CA 1
ATOM 712 C C . LYS A 1 91 ? -7.105 -0.049 11.039 1 96.31 91 LYS A C 1
ATOM 714 O O . LYS A 1 91 ? -5.969 -0.505 10.898 1 96.31 91 LYS A O 1
ATOM 719 N N . ARG A 1 92 ? -7.887 0.22 10.031 1 97.69 92 ARG A N 1
ATOM 720 C CA . ARG A 1 92 ? -7.438 0.026 8.656 1 97.69 92 ARG A CA 1
ATOM 721 C C . ARG A 1 92 ? -6.277 0.958 8.328 1 97.69 92 ARG A C 1
ATOM 723 O O . ARG A 1 92 ? -5.312 0.549 7.68 1 97.69 92 ARG A O 1
ATOM 730 N N . ALA A 1 93 ? -6.391 2.178 8.781 1 97.25 93 ALA A N 1
ATOM 731 C CA . ALA A 1 93 ? -5.312 3.139 8.562 1 97.25 93 ALA A CA 1
ATOM 732 C C . ALA A 1 93 ? -4.004 2.648 9.18 1 97.25 93 ALA A C 1
ATOM 734 O O . ALA A 1 93 ? -2.928 2.861 8.617 1 97.25 93 ALA A O 1
ATOM 735 N N . ARG A 1 94 ? -4.098 2.01 10.305 1 95.38 94 ARG A N 1
ATOM 736 C CA . ARG A 1 94 ? -2.904 1.474 10.953 1 95.38 94 ARG A CA 1
ATOM 737 C C . ARG A 1 94 ? -2.291 0.349 10.125 1 95.38 94 ARG A C 1
ATOM 739 O O . ARG A 1 94 ? -1.069 0.279 9.977 1 95.38 94 ARG A O 1
ATOM 746 N N . VAL A 1 95 ? -3.102 -0.491 9.602 1 95.06 95 VAL A N 1
ATOM 747 C CA . VAL A 1 95 ? -2.619 -1.565 8.742 1 95.06 95 VAL A CA 1
ATOM 748 C C . VAL A 1 95 ? -1.927 -0.974 7.516 1 95.06 95 VAL A C 1
ATOM 750 O O . VAL A 1 95 ? -0.804 -1.359 7.184 1 95.06 95 VAL A O 1
ATOM 753 N N . ASP A 1 96 ? -2.629 0.016 6.871 1 94.75 96 ASP A N 1
ATOM 754 C CA . ASP A 1 96 ? -2.068 0.658 5.684 1 94.75 96 ASP A CA 1
ATOM 755 C C . ASP A 1 96 ? -0.747 1.351 6.008 1 94.75 96 ASP A C 1
ATOM 757 O O . ASP A 1 96 ? 0.18 1.34 5.195 1 94.75 96 ASP A O 1
ATOM 761 N N . GLN A 1 97 ? -0.684 1.91 7.188 1 92.44 97 GLN A N 1
ATOM 762 C CA . GLN A 1 97 ? 0.528 2.602 7.613 1 92.44 97 GLN A CA 1
ATOM 763 C C . GLN A 1 97 ? 1.683 1.621 7.805 1 92.44 97 GLN A C 1
ATOM 765 O O . GLN A 1 97 ? 2.809 1.889 7.379 1 92.44 97 GLN A O 1
ATOM 770 N N . VAL A 1 98 ? 1.463 0.505 8.414 1 89.12 98 VAL A N 1
ATOM 771 C CA . VAL A 1 98 ? 2.492 -0.511 8.617 1 89.12 98 VAL A CA 1
ATOM 772 C C . VAL A 1 98 ? 2.953 -1.052 7.266 1 89.12 98 VAL A C 1
ATOM 774 O O . VAL A 1 98 ? 4.156 -1.183 7.02 1 89.12 98 VAL A O 1
ATOM 777 N N . LEU A 1 99 ? 2.027 -1.327 6.406 1 86.44 99 LEU A N 1
ATOM 778 C CA . LEU A 1 99 ? 2.359 -1.806 5.07 1 86.44 99 LEU A CA 1
ATOM 779 C C . LEU A 1 99 ? 3.23 -0.794 4.332 1 86.44 99 LEU A C 1
ATOM 781 O O . LEU A 1 99 ? 4.227 -1.165 3.707 1 86.44 99 LEU A O 1
ATOM 785 N N . ALA A 1 100 ? 2.789 0.455 4.438 1 85.56 100 ALA A N 1
ATOM 786 C CA . ALA A 1 100 ? 3.539 1.521 3.779 1 85.56 100 ALA A CA 1
ATOM 787 C C . ALA A 1 100 ? 4.926 1.678 4.395 1 85.56 100 ALA A C 1
ATOM 789 O O . ALA A 1 100 ? 5.902 1.916 3.682 1 85.56 100 ALA A O 1
ATOM 790 N N . THR A 1 101 ? 5.016 1.535 5.691 1 79.06 101 THR A N 1
ATOM 791 C CA . THR A 1 101 ? 6.277 1.678 6.406 1 79.06 101 THR A CA 1
ATOM 792 C C . THR A 1 101 ? 7.25 0.569 6.012 1 79.06 101 THR A C 1
ATOM 794 O O . THR A 1 101 ? 8.43 0.829 5.766 1 79.06 101 THR A O 1
ATOM 797 N N . VAL A 1 102 ? 6.746 -0.589 5.965 1 70.75 102 VAL A N 1
ATOM 798 C CA . VAL A 1 102 ? 7.578 -1.732 5.605 1 70.75 102 VAL A CA 1
ATOM 799 C C . VAL A 1 102 ? 8.094 -1.569 4.18 1 70.75 102 VAL A C 1
ATOM 801 O O . VAL A 1 102 ? 9.258 -1.857 3.895 1 70.75 102 VAL A O 1
ATOM 804 N N . THR A 1 103 ? 7.305 -1.089 3.363 1 66.62 103 THR A N 1
ATOM 805 C CA . THR A 1 103 ? 7.652 -0.908 1.958 1 66.62 103 THR A CA 1
ATOM 806 C C . THR A 1 103 ? 8.625 0.253 1.788 1 66.62 103 THR A C 1
ATOM 808 O O . THR A 1 103 ? 9.547 0.181 0.973 1 66.62 103 THR A O 1
ATOM 811 N N . SER A 1 104 ? 8.398 1.28 2.527 1 62.34 104 SER A N 1
ATOM 812 C CA . SER A 1 104 ? 9.195 2.49 2.381 1 62.34 104 SER A CA 1
ATOM 813 C C . SER A 1 104 ? 10.516 2.377 3.143 1 62.34 104 SER A C 1
ATOM 815 O O . SER A 1 104 ? 11.547 2.873 2.686 1 62.34 104 SER A O 1
ATOM 817 N N . PHE A 1 105 ? 10.469 1.801 4.285 1 53.22 105 PHE A N 1
ATOM 818 C CA . PHE A 1 105 ? 11.641 1.84 5.148 1 53.22 105 PHE A CA 1
ATOM 819 C C . PHE A 1 105 ? 12.383 0.508 5.117 1 53.22 105 PHE A C 1
ATOM 821 O O . PHE A 1 105 ? 13.609 0.471 5.215 1 53.22 105 PHE A O 1
ATOM 828 N N . VAL A 1 106 ? 11.641 -0.517 5.066 1 46.94 106 VAL A N 1
ATOM 829 C CA . VAL A 1 106 ? 12.258 -1.824 5.25 1 46.94 106 VAL A CA 1
ATOM 830 C C . VAL A 1 106 ? 12.742 -2.359 3.906 1 46.94 106 VAL A C 1
ATOM 832 O O . VAL A 1 106 ? 13.867 -2.852 3.797 1 46.94 106 VAL A O 1
ATOM 835 N N . GLN A 1 107 ? 11.844 -2.256 2.996 1 47.25 107 GLN A N 1
ATOM 836 C CA . GLN A 1 107 ? 12.117 -2.908 1.72 1 47.25 107 GLN A CA 1
ATOM 837 C C . GLN A 1 107 ? 13.375 -2.332 1.065 1 47.25 107 GLN A C 1
ATOM 839 O O . GLN A 1 107 ? 14.219 -3.078 0.568 1 47.25 107 GLN A O 1
ATOM 844 N N . PRO A 1 108 ? 13.375 -0.995 1.101 1 43.03 108 PRO A N 1
ATOM 845 C CA . PRO A 1 108 ? 14.641 -0.509 0.546 1 43.03 108 PRO A CA 1
ATOM 846 C C . PRO A 1 108 ? 15.852 -0.985 1.341 1 43.03 108 PRO A C 1
ATOM 848 O O . PRO A 1 108 ? 16.922 -1.214 0.766 1 43.03 108 PRO A O 1
ATOM 851 N N . HIS A 1 109 ? 15.539 -1.227 2.717 1 41.25 109 HIS A N 1
ATOM 852 C CA . HIS A 1 109 ? 16.641 -1.611 3.584 1 41.25 109 HIS A CA 1
ATOM 853 C C . HIS A 1 109 ? 16.938 -3.104 3.473 1 41.25 109 HIS A C 1
ATOM 855 O O . HIS A 1 109 ? 18.078 -3.531 3.654 1 41.25 109 HIS A O 1
ATOM 861 N N . TYR A 1 110 ? 15.859 -3.842 3.477 1 38.72 110 TYR A N 1
ATOM 862 C CA . TYR A 1 110 ? 16.094 -5.277 3.354 1 38.72 110 TYR A CA 1
ATOM 863 C C . TYR A 1 110 ? 16.906 -5.594 2.109 1 38.72 110 TYR A C 1
ATOM 865 O O . TYR A 1 110 ? 17.781 -6.465 2.141 1 38.72 110 TYR A O 1
ATOM 873 N N . ALA A 1 111 ? 16.484 -4.977 1.163 1 36.88 111 ALA A N 1
ATOM 874 C CA . ALA A 1 111 ? 17.266 -5.223 -0.045 1 36.88 111 ALA A CA 1
ATOM 875 C C . ALA A 1 111 ? 18.734 -4.828 0.159 1 36.88 111 ALA A C 1
ATOM 877 O O . ALA A 1 111 ? 19.641 -5.438 -0.421 1 36.88 111 ALA A O 1
ATOM 878 N N . GLN A 1 112 ? 18.828 -3.832 1.094 1 36.56 112 GLN A N 1
ATOM 879 C CA . GLN A 1 112 ? 20.203 -3.473 1.418 1 36.56 112 GLN A CA 1
ATOM 880 C C . GLN A 1 112 ? 20.906 -4.602 2.164 1 36.56 112 GLN A C 1
ATOM 882 O O . GLN A 1 112 ? 22.109 -4.812 1.995 1 36.56 112 GLN A O 1
ATOM 887 N N . PHE A 1 113 ? 20.234 -5.141 3.188 1 34.84 113 PHE A N 1
ATOM 888 C CA . PHE A 1 113 ? 20.844 -6.137 4.055 1 34.84 113 PHE A CA 1
ATOM 889 C C . PHE A 1 113 ? 21.203 -7.395 3.27 1 34.84 113 PHE A C 1
ATOM 891 O O . PHE A 1 113 ? 22.219 -8.039 3.543 1 34.84 113 PHE A O 1
ATOM 898 N N . TYR A 1 114 ? 20.344 -7.844 2.689 1 31.86 114 TYR A N 1
ATOM 899 C CA . TYR A 1 114 ? 20.672 -9.102 2.031 1 31.86 114 TYR A CA 1
ATOM 900 C C . TYR A 1 114 ? 21.719 -8.875 0.941 1 31.86 114 TYR A C 1
ATOM 902 O O . TYR A 1 114 ? 22.203 -9.836 0.323 1 31.86 114 TYR A O 1
ATOM 910 N N . SER A 1 115 ? 21.859 -7.594 0.466 1 33.5 115 SER A N 1
ATOM 911 C CA . SER A 1 115 ? 23 -7.457 -0.44 1 33.5 115 SER A CA 1
ATOM 912 C C . SER A 1 115 ? 24.312 -7.441 0.326 1 33.5 115 SER A C 1
ATOM 914 O O . SER A 1 115 ? 24.391 -6.922 1.442 1 33.5 115 SER A O 1
ATOM 916 N N . GLY A 1 116 ? 25.359 -8.297 0.394 1 30.7 116 GLY A N 1
ATOM 917 C CA . GLY A 1 116 ? 26.688 -8.383 0.981 1 30.7 116 GLY A CA 1
ATOM 918 C C . GLY A 1 116 ? 27.234 -7.031 1.412 1 30.7 116 GLY A C 1
ATOM 919 O O . GLY A 1 116 ? 26.641 -5.992 1.106 1 30.7 116 GLY A O 1
ATOM 920 N N . GLY A 1 117 ? 28.828 -6.656 1.999 1 30.58 117 GLY A N 1
ATOM 921 C CA . GLY A 1 117 ? 29.734 -5.605 2.406 1 30.58 117 GLY A CA 1
ATOM 922 C C . GLY A 1 117 ? 29.406 -4.25 1.811 1 30.58 117 GLY A C 1
ATOM 923 O O . GLY A 1 117 ? 30.172 -3.295 1.954 1 30.58 117 GLY A O 1
ATOM 924 N N . ARG A 1 118 ? 29 -4.219 0.654 1 30.52 118 ARG A N 1
ATOM 925 C CA . ARG A 1 118 ? 29.031 -2.891 0.05 1 30.52 118 ARG A CA 1
ATOM 926 C C . ARG A 1 118 ? 27.953 -1.988 0.64 1 30.52 118 ARG A C 1
ATOM 928 O O . ARG A 1 118 ? 26.812 -2.404 0.794 1 30.52 118 ARG A O 1
ATOM 935 N N . PRO A 1 119 ? 28.453 -1.081 1.548 1 29.28 119 PRO A N 1
ATOM 936 C CA . PRO A 1 119 ? 27.641 -0.053 2.199 1 29.28 119 PRO A CA 1
ATOM 937 C C . PRO A 1 119 ? 26.531 0.476 1.299 1 29.28 119 PRO A C 1
ATOM 939 O O . PRO A 1 119 ? 26.75 0.721 0.111 1 29.28 119 PRO A O 1
ATOM 942 N N . THR A 1 120 ? 25.516 -0.005 1.344 1 32.69 120 THR A N 1
ATOM 943 C CA . THR A 1 120 ? 24.5 0.643 0.522 1 32.69 120 THR A CA 1
ATOM 944 C C . THR A 1 120 ? 24.266 2.08 0.981 1 32.69 120 THR A C 1
ATOM 946 O O . THR A 1 120 ? 24.062 2.332 2.172 1 32.69 120 THR A O 1
ATOM 949 N N . PHE A 1 121 ? 25.047 2.971 0.541 1 31.7 121 PHE A N 1
ATOM 950 C CA . PHE A 1 121 ? 25.109 4.398 0.835 1 31.7 121 PHE A CA 1
ATOM 951 C C . PHE A 1 121 ? 23.797 5.082 0.443 1 31.7 121 PHE A C 1
ATOM 953 O O . PHE A 1 121 ? 23.188 4.734 -0.572 1 31.7 121 PHE A O 1
ATOM 960 N N . TYR A 1 122 ? 23.219 5.535 1.522 1 32.69 122 TYR A N 1
ATOM 961 C CA . TYR A 1 122 ? 22.078 6.418 1.299 1 32.69 122 TYR A CA 1
ATOM 962 C C . TYR A 1 122 ? 22.547 7.848 1.043 1 32.69 122 TYR A C 1
ATOM 964 O O . TYR A 1 122 ? 23.297 8.414 1.833 1 32.69 122 TYR A O 1
ATOM 972 N N . CYS A 1 123 ? 22.984 7.992 -0.098 1 31.19 123 CYS A N 1
ATOM 973 C CA . CYS A 1 123 ? 23.5 9.344 -0.262 1 31.19 123 CYS A CA 1
ATOM 974 C C . CYS A 1 123 ? 22.391 10.305 -0.664 1 31.19 123 CYS A C 1
ATOM 976 O O . CYS A 1 123 ? 21.594 10.008 -1.559 1 31.19 123 CYS A O 1
ATOM 978 N N . VAL A 1 124 ? 21.891 10.984 0.32 1 27.64 124 VAL A N 1
ATOM 979 C CA . VAL A 1 124 ? 21 12.102 0.069 1 27.64 124 VAL A CA 1
ATOM 980 C C . VAL A 1 124 ? 21.797 13.391 -0.104 1 27.64 124 VAL A C 1
ATOM 982 O O . VAL A 1 124 ? 22.562 13.773 0.786 1 27.64 124 VAL A O 1
ATOM 985 N N . ALA A 1 125 ? 21.516 14.109 -1.135 1 28.3 125 ALA A N 1
ATOM 986 C CA . ALA A 1 125 ? 22.156 15.391 -1.403 1 28.3 125 ALA A CA 1
ATOM 987 C C . ALA A 1 125 ? 23.656 15.297 -1.175 1 28.3 125 ALA A C 1
ATOM 989 O O . ALA A 1 125 ? 24.234 16.125 -0.457 1 28.3 125 ALA A O 1
ATOM 990 N N . GLY A 1 126 ? 24.375 14.281 -1.578 1 27.95 126 GLY A N 1
ATOM 991 C CA . GLY A 1 126 ? 25.828 14.172 -1.422 1 27.95 126 GLY A CA 1
ATOM 992 C C . GLY A 1 126 ? 26.234 13.5 -0.129 1 27.95 126 GLY A C 1
ATOM 993 O O . GLY A 1 126 ? 27.406 13.188 0.07 1 27.95 126 GLY A O 1
ATOM 994 N N . ALA A 1 127 ? 25.594 13.852 0.937 1 27.2 127 ALA A N 1
ATOM 995 C CA . ALA A 1 127 ? 25.953 13.234 2.213 1 27.2 127 ALA A CA 1
ATOM 996 C C . ALA A 1 127 ? 25.438 11.805 2.293 1 27.2 127 ALA A C 1
ATOM 998 O O . ALA A 1 127 ? 24.266 11.531 1.985 1 27.2 127 ALA A O 1
ATOM 999 N N . CYS A 1 128 ? 26.219 10.977 1.791 1 30.73 128 CYS A N 1
ATOM 1000 C CA . CYS A 1 128 ? 25.969 9.547 1.811 1 30.73 128 CYS A CA 1
ATOM 1001 C C . CYS A 1 128 ? 26.062 8.992 3.229 1 30.73 128 CYS A C 1
ATOM 1003 O O . CYS A 1 128 ? 27.016 9.289 3.951 1 30.73 128 CYS A O 1
ATOM 1005 N N . VAL A 1 129 ? 24.938 9 3.865 1 28.58 129 VAL A N 1
ATOM 1006 C CA . VAL A 1 129 ? 25.109 8.414 5.191 1 28.58 129 VAL A CA 1
ATOM 1007 C C . VAL A 1 129 ? 25.109 6.895 5.094 1 28.58 129 VAL A C 1
ATOM 1009 O O . VAL A 1 129 ? 24.406 6.324 4.254 1 28.58 129 VAL A O 1
ATOM 1012 N N . GLU A 1 130 ? 26.078 6.375 5.301 1 29.64 130 GLU A N 1
ATOM 1013 C CA . GLU A 1 130 ? 26.219 4.941 5.535 1 29.64 130 GLU A CA 1
ATOM 1014 C C . GLU A 1 130 ? 25.25 4.465 6.609 1 29.64 130 GLU A C 1
ATOM 1016 O O . GLU A 1 130 ? 25.25 4.977 7.73 1 29.64 130 GLU A O 1
ATOM 1021 N N . ILE A 1 131 ? 23.953 4.227 6.152 1 29.02 131 ILE A N 1
ATOM 1022 C CA . ILE A 1 131 ? 23.188 3.725 7.285 1 29.02 131 ILE A CA 1
ATOM 1023 C C . ILE A 1 131 ? 23.484 2.242 7.496 1 29.02 131 ILE A C 1
ATOM 1025 O O . ILE A 1 131 ? 23.281 1.429 6.59 1 29.02 131 ILE A O 1
ATOM 1029 N N . ARG A 1 132 ? 24.422 2.004 8.234 1 27.59 132 ARG A N 1
ATOM 1030 C CA . ARG A 1 132 ? 24.625 0.682 8.82 1 27.59 132 ARG A CA 1
ATOM 1031 C C . ARG A 1 132 ? 23.438 0.296 9.711 1 27.59 132 ARG A C 1
ATOM 1033 O O . ARG A 1 132 ? 23.203 0.929 10.742 1 27.59 132 ARG A O 1
ATOM 1040 N N . LEU A 1 133 ? 22.297 -0.001 8.992 1 28.95 133 LEU A N 1
ATOM 1041 C CA . LEU A 1 133 ? 21.312 -0.464 9.969 1 28.95 133 LEU A CA 1
ATOM 1042 C C . LEU A 1 133 ? 21.938 -1.483 10.914 1 28.95 133 LEU A C 1
ATOM 1044 O O . LEU A 1 133 ? 22.609 -2.414 10.477 1 28.95 133 LEU A O 1
ATOM 1048 N N . PRO A 1 134 ? 22.156 -1.18 12.031 1 26.89 134 PRO A N 1
ATOM 1049 C CA . PRO A 1 134 ? 22.438 -2.271 12.961 1 26.89 134 PRO A CA 1
ATOM 1050 C C . PRO A 1 134 ? 21.391 -3.391 12.891 1 26.89 134 PRO A C 1
ATOM 1052 O O . PRO A 1 134 ? 20.188 -3.129 12.992 1 26.89 134 PRO A O 1
ATOM 1055 N N . VAL A 1 135 ? 21.406 -4.391 12.07 1 27.97 135 VAL A N 1
ATOM 1056 C CA . VAL A 1 135 ? 20.594 -5.598 12.156 1 27.97 135 VAL A CA 1
ATOM 1057 C C . VAL A 1 135 ? 20.141 -5.824 13.602 1 27.97 135 VAL A C 1
ATOM 1059 O O . VAL A 1 135 ? 19.109 -6.43 13.852 1 27.97 135 VAL A O 1
ATOM 1062 N N . THR A 1 136 ? 20.844 -5.73 14.688 1 26.3 136 THR A N 1
ATOM 1063 C CA . THR A 1 136 ? 20.609 -6.195 16.047 1 26.3 136 THR A CA 1
ATOM 1064 C C . THR A 1 136 ? 19.578 -5.316 16.75 1 26.3 136 THR A C 1
ATOM 1066 O O . THR A 1 136 ? 18.734 -5.816 17.5 1 26.3 136 THR A O 1
ATOM 1069 N N . THR A 1 137 ? 19.672 -3.99 16.828 1 25.02 137 THR A N 1
ATOM 1070 C CA . THR A 1 137 ? 19.156 -3.252 17.984 1 25.02 137 THR A CA 1
ATOM 1071 C C . THR A 1 137 ? 17.719 -2.779 17.719 1 25.02 137 THR A C 1
ATOM 1073 O O . THR A 1 137 ? 16.891 -2.738 18.625 1 25.02 137 THR A O 1
ATOM 1076 N N . ALA A 1 138 ? 17.25 -2.205 16.562 1 28.14 138 ALA A N 1
ATOM 1077 C CA . ALA A 1 138 ? 15.898 -1.659 16.641 1 28.14 138 ALA A CA 1
ATOM 1078 C C . ALA A 1 138 ? 14.852 -2.752 16.422 1 28.14 138 ALA A C 1
ATOM 1080 O O . ALA A 1 138 ? 13.672 -2.553 16.703 1 28.14 138 ALA A O 1
ATOM 1081 N N . ILE A 1 139 ? 14.875 -3.859 15.734 1 28.59 139 ILE A N 1
ATOM 1082 C CA . ILE A 1 139 ? 14.016 -5.023 15.922 1 28.59 139 ILE A CA 1
ATOM 1083 C C . ILE A 1 139 ? 13.883 -5.332 17.406 1 28.59 139 ILE A C 1
ATOM 1085 O O . ILE A 1 139 ? 12.938 -6 17.828 1 28.59 139 ILE A O 1
ATOM 1089 N N . GLU A 1 140 ? 14.789 -4.953 18.203 1 26.75 140 GLU A N 1
ATOM 1090 C CA . GLU A 1 140 ? 14.703 -5.141 19.641 1 26.75 140 GLU A CA 1
ATOM 1091 C C . GLU A 1 140 ? 13.727 -4.152 20.281 1 26.75 140 GLU A C 1
ATOM 1093 O O . GLU A 1 140 ? 13.023 -4.484 21.234 1 26.75 140 GLU A O 1
ATOM 1098 N N . ARG A 1 141 ? 13.703 -2.957 19.859 1 28.14 141 ARG A N 1
ATOM 1099 C CA . ARG A 1 141 ? 12.805 -2.141 20.688 1 28.14 141 ARG A CA 1
ATOM 1100 C C . ARG A 1 141 ? 11.344 -2.414 20.344 1 28.14 141 ARG A C 1
ATOM 1102 O O . ARG A 1 141 ? 10.477 -2.328 21.203 1 28.14 141 ARG A O 1
ATOM 1109 N N . HIS A 1 142 ? 10.961 -2.373 19.062 1 28.88 142 HIS A N 1
ATOM 1110 C CA . HIS A 1 142 ? 9.539 -2.654 18.953 1 28.88 142 HIS A CA 1
ATOM 1111 C C . HIS A 1 142 ? 9.258 -4.148 19.109 1 28.88 142 HIS A C 1
ATOM 1113 O O . HIS A 1 142 ? 8.156 -4.609 18.812 1 28.88 142 HIS A O 1
ATOM 1119 N N . ASN A 1 143 ? 10.039 -4.934 19.516 1 27.75 143 ASN A N 1
ATOM 1120 C CA . ASN A 1 143 ? 9.797 -6.309 19.938 1 27.75 143 ASN A CA 1
ATOM 1121 C C . ASN A 1 143 ? 8.578 -6.406 20.859 1 27.75 143 ASN A C 1
ATOM 1123 O O . ASN A 1 143 ? 8.359 -7.438 21.5 1 27.75 143 ASN A O 1
ATOM 1127 N N . SER A 1 144 ? 8.086 -5.426 21.25 1 27.61 144 SER A N 1
ATOM 1128 C CA . SER A 1 144 ? 6.969 -5.934 22.031 1 27.61 144 SER A CA 1
ATOM 1129 C C . SER A 1 144 ? 5.93 -6.609 21.141 1 27.61 144 SER A C 1
ATOM 1131 O O . SER A 1 144 ? 4.844 -6.965 21.609 1 27.61 144 SER A O 1
ATOM 1133 N N . ILE A 1 145 ? 5.883 -6.496 19.828 1 27.92 145 ILE A N 1
ATOM 1134 C CA . ILE A 1 145 ? 5.004 -7.512 19.266 1 27.92 145 ILE A CA 1
ATOM 1135 C C . ILE A 1 145 ? 5.621 -8.891 19.453 1 27.92 145 ILE A C 1
ATOM 1137 O O . ILE A 1 145 ? 6.836 -9.062 19.312 1 27.92 145 ILE A O 1
ATOM 1141 N N . SER A 1 146 ? 4.988 -10.008 19.922 1 26 146 SER A N 1
ATOM 1142 C CA . SER A 1 146 ? 5.391 -11.398 20.125 1 26 146 SER A CA 1
ATOM 1143 C C . SER A 1 146 ? 6.293 -11.891 19 1 26 146 SER A C 1
ATOM 1145 O O . SER A 1 146 ? 6.219 -11.391 17.875 1 26 146 SER A O 1
ATOM 1147 N N . THR A 1 147 ? 7.371 -12.641 19.25 1 26.17 147 THR A N 1
ATOM 1148 C CA . THR A 1 147 ? 8.391 -13.5 18.672 1 26.17 147 THR A CA 1
ATOM 1149 C C . THR A 1 147 ? 7.801 -14.352 17.547 1 26.17 147 THR A C 1
ATOM 1151 O O . THR A 1 147 ? 7.043 -15.289 17.812 1 26.17 147 THR A O 1
ATOM 1154 N N . PHE A 1 148 ? 7.277 -13.922 16.578 1 24.91 148 PHE A N 1
ATOM 1155 C CA . PHE A 1 148 ? 7.164 -14.906 15.508 1 24.91 148 PHE A CA 1
ATOM 1156 C C . PHE A 1 148 ? 8.523 -15.531 15.195 1 24.91 148 PHE A C 1
ATOM 1158 O O . PHE A 1 148 ? 8.727 -16.078 14.117 1 24.91 148 PHE A O 1
ATOM 1165 N N . THR A 1 149 ? 9.602 -15.438 15.977 1 27.03 149 THR A N 1
ATOM 1166 C CA . THR A 1 149 ? 10.859 -16.172 15.828 1 27.03 149 THR A CA 1
ATOM 1167 C C . THR A 1 149 ? 10.602 -17.672 15.727 1 27.03 149 THR A C 1
ATOM 1169 O O . THR A 1 149 ? 11.508 -18.438 15.391 1 27.03 149 THR A O 1
ATOM 1172 N N . GLU A 1 150 ? 9.617 -18.25 16.391 1 24.72 150 GLU A N 1
ATOM 1173 C CA . GLU A 1 150 ? 9.75 -19.688 16.5 1 24.72 150 GLU A CA 1
ATOM 1174 C C . GLU A 1 150 ? 9.461 -20.375 15.172 1 24.72 150 GLU A C 1
ATOM 1176 O O . GLU A 1 150 ? 8.398 -20.969 14.984 1 24.72 150 GLU A O 1
ATOM 1181 N N . ILE A 1 151 ? 9.344 -19.734 14.125 1 21.91 151 ILE A N 1
ATOM 1182 C CA . ILE A 1 151 ? 9.242 -20.734 13.07 1 21.91 151 ILE A CA 1
ATOM 1183 C C . ILE A 1 151 ? 10.57 -21.469 12.93 1 21.91 151 ILE A C 1
ATOM 1185 O O . ILE A 1 151 ? 11.617 -20.844 12.758 1 21.91 151 ILE A O 1
ATOM 1189 N N . PRO A 1 152 ? 10.758 -22.703 13.461 1 20.73 152 PRO A N 1
ATOM 1190 C CA . PRO A 1 152 ? 11.859 -23.641 13.258 1 20.73 152 PRO A CA 1
ATOM 1191 C C . PRO A 1 152 ? 12.398 -23.625 11.828 1 20.73 152 PRO A C 1
ATOM 1193 O O . PRO A 1 152 ? 11.633 -23.469 10.883 1 20.73 152 PRO A O 1
ATOM 1196 N N . LEU A 1 153 ? 13.57 -23.094 11.57 1 21.56 153 LEU A N 1
ATOM 1197 C CA . LEU A 1 153 ? 14.391 -23.516 10.445 1 21.56 153 LEU A CA 1
ATOM 1198 C C . LEU A 1 153 ? 14.141 -24.984 10.109 1 21.56 153 LEU A C 1
ATOM 1200 O O . LEU A 1 153 ? 14.359 -25.859 10.953 1 21.56 153 LEU A O 1
ATOM 1204 N N . CYS A 1 154 ? 13.086 -25.391 9.477 1 17.56 154 CYS A N 1
ATOM 1205 C CA . CYS A 1 154 ? 13.141 -26.781 9.047 1 17.56 154 CYS A CA 1
ATOM 1206 C C . CYS A 1 154 ? 14.43 -27.062 8.281 1 17.56 154 CYS A C 1
ATOM 1208 O O . CYS A 1 154 ? 14.961 -26.188 7.602 1 17.56 154 CYS A O 1
ATOM 1210 N N . MET B 1 1 ? -13.492 20.156 11.977 1 78.81 1 MET B N 1
ATOM 1211 C CA . MET B 1 1 ? -12.211 20.828 12.156 1 78.81 1 MET B CA 1
ATOM 1212 C C . MET B 1 1 ? -11.219 20.422 11.078 1 78.81 1 MET B C 1
ATOM 1214 O O . MET B 1 1 ? -11.281 19.297 10.57 1 78.81 1 MET B O 1
ATOM 1218 N N . PRO B 1 2 ? -10.391 21.453 10.625 1 93.5 2 PRO B N 1
ATOM 1219 C CA . PRO B 1 2 ? -9.453 21.094 9.562 1 93.5 2 PRO B CA 1
ATOM 1220 C C . PRO B 1 2 ? -8.461 20.016 9.984 1 93.5 2 PRO B C 1
ATOM 1222 O O . PRO B 1 2 ? -8.203 19.859 11.18 1 93.5 2 PRO B O 1
ATOM 1225 N N . VAL B 1 3 ? -8.023 19.172 9.133 1 98.12 3 VAL B N 1
ATOM 1226 C CA . VAL B 1 3 ? -6.984 18.172 9.359 1 98.12 3 VAL B CA 1
ATOM 1227 C C . VAL B 1 3 ? -5.613 18.844 9.344 1 98.12 3 VAL B C 1
ATOM 1229 O O . VAL B 1 3 ? -5.297 19.594 8.43 1 98.12 3 VAL B O 1
ATOM 1232 N N . ASP B 1 4 ? -4.816 18.625 10.375 1 98.75 4 ASP B N 1
ATOM 1233 C CA . ASP B 1 4 ? -3.449 19.141 10.367 1 98.75 4 ASP B CA 1
ATOM 1234 C C . ASP B 1 4 ? -2.551 18.297 9.461 1 98.75 4 ASP B C 1
ATOM 1236 O O . ASP B 1 4 ? -2.623 17.062 9.484 1 98.75 4 ASP B O 1
ATOM 1240 N N . LEU B 1 5 ? -1.748 18.938 8.703 1 98.75 5 LEU B N 1
ATOM 1241 C CA . LEU B 1 5 ? -0.727 18.266 7.91 1 98.75 5 LEU B CA 1
ATOM 1242 C C . LEU B 1 5 ? 0.663 18.797 8.25 1 98.75 5 LEU B C 1
ATOM 1244 O O . LEU B 1 5 ? 0.963 19.969 8.008 1 98.75 5 LEU B O 1
ATOM 1248 N N . TYR B 1 6 ? 1.444 18.016 8.891 1 98.75 6 TYR B N 1
ATOM 1249 C CA . TYR B 1 6 ? 2.867 18.312 9.016 1 98.75 6 TYR B CA 1
ATOM 1250 C C . TYR B 1 6 ? 3.582 18.109 7.68 1 98.75 6 TYR B C 1
ATOM 1252 O O . TYR B 1 6 ? 3.559 17.016 7.109 1 98.75 6 TYR B O 1
ATOM 1260 N N . ASN B 1 7 ? 4.266 19.141 7.258 1 97.31 7 ASN B N 1
ATOM 1261 C CA . ASN B 1 7 ? 4.539 19.297 5.832 1 97.31 7 ASN B CA 1
ATOM 1262 C C . ASN B 1 7 ? 5.945 19.828 5.586 1 97.31 7 ASN B C 1
ATOM 1264 O O . ASN B 1 7 ? 6.566 20.391 6.488 1 97.31 7 ASN B O 1
ATOM 1268 N N . SER B 1 8 ? 6.414 19.484 4.484 1 93 8 SER B N 1
ATOM 1269 C CA . SER B 1 8 ? 7.535 20.172 3.848 1 93 8 SER B CA 1
ATOM 1270 C C . SER B 1 8 ? 7.203 20.547 2.406 1 93 8 SER B C 1
ATOM 1272 O O . SER B 1 8 ? 6.789 19.703 1.617 1 93 8 SER B O 1
ATOM 1274 N N . ALA B 1 9 ? 7.453 21.797 2.047 1 86.25 9 ALA B N 1
ATOM 1275 C CA . ALA B 1 9 ? 7.035 22.328 0.756 1 86.25 9 ALA B CA 1
ATOM 1276 C C . ALA B 1 9 ? 7.727 21.594 -0.392 1 86.25 9 ALA B C 1
ATOM 1278 O O . ALA B 1 9 ? 7.152 21.438 -1.474 1 86.25 9 ALA B O 1
ATOM 1279 N N . LEU B 1 10 ? 8.836 21.109 -0.171 1 80 10 LEU B N 1
ATOM 1280 C CA . LEU B 1 10 ? 9.617 20.531 -1.258 1 80 10 LEU B CA 1
ATOM 1281 C C . LEU B 1 10 ? 9.492 19.016 -1.275 1 80 10 LEU B C 1
ATOM 1283 O O . LEU B 1 10 ? 10.086 18.344 -2.123 1 80 10 LEU B O 1
ATOM 1287 N N . SER B 1 11 ? 8.727 18.547 -0.492 1 82.88 11 SER B N 1
ATOM 1288 C CA . SER B 1 11 ? 8.586 17.094 -0.377 1 82.88 11 SER B CA 1
ATOM 1289 C C . SER B 1 11 ? 7.547 16.562 -1.357 1 82.88 11 SER B C 1
ATOM 1291 O O . SER B 1 11 ? 6.391 16.984 -1.335 1 82.88 11 SER B O 1
ATOM 1293 N N . ALA B 1 12 ? 7.871 15.648 -2.191 1 81.06 12 ALA B N 1
ATOM 1294 C CA . ALA B 1 12 ? 6.957 15.023 -3.145 1 81.06 12 ALA B CA 1
ATOM 1295 C C . ALA B 1 12 ? 5.848 14.266 -2.422 1 81.06 12 ALA B C 1
ATOM 1297 O O . ALA B 1 12 ? 4.672 14.398 -2.766 1 81.06 12 ALA B O 1
ATOM 1298 N N . PRO B 1 13 ? 6.191 13.57 -1.387 1 86.81 13 PRO B N 1
ATOM 1299 C CA . PRO B 1 13 ? 5.121 12.883 -0.661 1 86.81 13 PRO B CA 1
ATOM 1300 C C . PRO B 1 13 ? 4.133 13.852 -0.018 1 86.81 13 PRO B C 1
ATOM 1302 O O . PRO B 1 13 ? 2.934 13.57 0.046 1 86.81 13 PRO B O 1
ATOM 1305 N N . CYS B 1 14 ? 4.602 14.891 0.472 1 91.44 14 CYS B N 1
ATOM 1306 C CA . CYS B 1 14 ? 3.701 15.898 1.014 1 91.44 14 CYS B CA 1
ATOM 1307 C C . CYS B 1 14 ? 2.812 16.484 -0.08 1 91.44 14 CYS B C 1
ATOM 1309 O O . CYS B 1 14 ? 1.625 16.719 0.145 1 91.44 14 CYS B O 1
ATOM 1311 N N . ALA B 1 15 ? 3.391 16.719 -1.231 1 90.5 15 ALA B N 1
ATOM 1312 C CA . ALA B 1 15 ? 2.621 17.219 -2.365 1 90.5 15 ALA B CA 1
ATOM 1313 C C . ALA B 1 15 ? 1.498 16.266 -2.738 1 90.5 15 ALA B C 1
ATOM 1315 O O . ALA B 1 15 ? 0.382 16.688 -3.043 1 90.5 15 ALA B O 1
ATOM 1316 N N . LEU B 1 16 ? 1.815 15.008 -2.713 1 90.5 16 LEU B N 1
ATOM 1317 C CA . LEU B 1 16 ? 0.809 14 -3.014 1 90.5 16 LEU B CA 1
ATOM 1318 C C . LEU B 1 16 ? -0.373 14.102 -2.057 1 90.5 16 LEU B C 1
ATOM 1320 O O . LEU B 1 16 ? -1.528 14.086 -2.484 1 90.5 16 LEU B O 1
ATOM 1324 N N . VAL B 1 17 ? -0.122 14.219 -0.809 1 96.44 17 VAL B N 1
ATOM 1325 C CA . VAL B 1 17 ? -1.172 14.312 0.201 1 96.44 17 VAL B CA 1
ATOM 1326 C C . VAL B 1 17 ? -1.996 15.578 -0.026 1 96.44 17 VAL B C 1
ATOM 1328 O O . VAL B 1 17 ? -3.229 15.539 0.031 1 96.44 17 VAL B O 1
ATOM 1331 N N . ARG B 1 18 ? -1.325 16.609 -0.271 1 96.5 18 ARG B N 1
ATOM 1332 C CA . ARG B 1 18 ? -2.027 17.859 -0.529 1 96.5 18 ARG B CA 1
ATOM 1333 C C . ARG B 1 18 ? -2.922 17.75 -1.76 1 96.5 18 ARG B C 1
ATOM 1335 O O . ARG B 1 18 ? -4.055 18.234 -1.759 1 96.5 18 ARG B O 1
ATOM 1342 N N . MET B 1 19 ? -2.406 17.156 -2.789 1 96.5 19 MET B N 1
ATOM 1343 C CA . MET B 1 19 ? -3.176 17 -4.02 1 96.5 19 MET B CA 1
ATOM 1344 C C . MET B 1 19 ? -4.418 16.141 -3.771 1 96.5 19 MET B C 1
ATOM 1346 O O . MET B 1 19 ? -5.512 16.484 -4.227 1 96.5 19 MET B O 1
ATOM 1350 N N . VAL B 1 20 ? -4.266 15.078 -3.057 1 96.12 20 VAL B N 1
ATOM 1351 C CA . VAL B 1 20 ? -5.395 14.203 -2.764 1 96.12 20 VAL B CA 1
ATOM 1352 C C . VAL B 1 20 ? -6.418 14.945 -1.91 1 96.12 20 VAL B C 1
ATOM 1354 O O . VAL B 1 20 ? -7.617 14.906 -2.191 1 96.12 20 VAL B O 1
ATOM 1357 N N . ALA B 1 21 ? -5.973 15.625 -0.899 1 98.19 21 ALA B N 1
ATOM 1358 C CA . ALA B 1 21 ? -6.875 16.391 -0.038 1 98.19 21 ALA B CA 1
ATOM 1359 C C . ALA B 1 21 ? -7.672 17.406 -0.843 1 98.19 21 ALA B C 1
ATOM 1361 O O . ALA B 1 21 ? -8.891 17.531 -0.676 1 98.19 21 ALA B O 1
ATOM 1362 N N . LYS B 1 22 ? -6.98 18.094 -1.684 1 97.06 22 LYS B N 1
ATOM 1363 C CA . LYS B 1 22 ? -7.641 19.078 -2.527 1 97.06 22 LYS B CA 1
ATOM 1364 C C . LYS B 1 22 ? -8.688 18.422 -3.426 1 97.06 22 LYS B C 1
ATOM 1366 O O . LYS B 1 22 ? -9.805 18.938 -3.551 1 97.06 22 LYS B O 1
ATOM 1371 N N . HIS B 1 23 ? -8.336 17.391 -4.039 1 96.31 23 HIS B N 1
ATOM 1372 C CA . HIS B 1 23 ? -9.219 16.703 -4.965 1 96.31 23 HIS B CA 1
ATOM 1373 C C . HIS B 1 23 ? -10.516 16.281 -4.285 1 96.31 23 HIS B C 1
ATOM 1375 O O . HIS B 1 23 ? -11.578 16.312 -4.898 1 96.31 23 HIS B O 1
ATOM 1381 N N . ILE B 1 24 ? -10.461 15.961 -3.023 1 97.44 24 ILE B N 1
ATOM 1382 C CA . ILE B 1 24 ? -11.648 15.422 -2.365 1 97.44 24 ILE B CA 1
ATOM 1383 C C . ILE B 1 24 ? -12.258 16.484 -1.453 1 97.44 24 ILE B C 1
ATOM 1385 O O . ILE B 1 24 ? -13.195 16.203 -0.697 1 97.44 24 ILE B O 1
ATOM 1389 N N . GLY B 1 25 ? -11.688 17.594 -1.411 1 97.38 25 GLY B N 1
ATOM 1390 C CA . GLY B 1 25 ? -12.297 18.734 -0.743 1 97.38 25 GLY B CA 1
ATOM 1391 C C . GLY B 1 25 ? -12.016 18.766 0.748 1 97.38 25 GLY B C 1
ATOM 1392 O O . GLY B 1 25 ? -12.828 19.281 1.524 1 97.38 25 GLY B O 1
ATOM 1393 N N . VAL B 1 26 ? -10.938 18.188 1.194 1 98.06 26 VAL B N 1
ATOM 1394 C CA . VAL B 1 26 ? -10.57 18.219 2.605 1 98.06 26 VAL B CA 1
ATOM 1395 C C . VAL B 1 26 ? -9.68 19.438 2.883 1 98.06 26 VAL B C 1
ATOM 1397 O O . VAL B 1 26 ? -8.656 19.625 2.215 1 98.06 26 VAL B O 1
ATOM 1400 N N . GLU B 1 27 ? -10.07 20.234 3.775 1 97.81 27 GLU B N 1
ATOM 1401 C CA . GLU B 1 27 ? -9.258 21.375 4.184 1 97.81 27 GLU B CA 1
ATOM 1402 C C . GLU B 1 27 ? -8.117 20.938 5.102 1 97.81 27 GLU B C 1
ATOM 1404 O O . GLU B 1 27 ? -8.336 20.219 6.07 1 97.81 27 GLU B O 1
ATOM 1409 N N . LEU B 1 28 ? -6.98 21.422 4.758 1 98.5 28 LEU B N 1
ATOM 1410 C CA . LEU B 1 28 ? -5.801 21.094 5.551 1 98.5 28 LEU B CA 1
ATOM 1411 C C . LEU B 1 28 ? -5.277 22.328 6.289 1 98.5 28 LEU B C 1
ATOM 1413 O O . LEU B 1 28 ? -5.258 23.422 5.738 1 98.5 28 LEU B O 1
ATOM 1417 N N . ASN B 1 29 ? -5.012 22.141 7.504 1 98.62 29 ASN B N 1
ATOM 1418 C CA . ASN B 1 29 ? -4.18 23.094 8.242 1 98.62 29 ASN B CA 1
ATOM 1419 C C . ASN B 1 29 ? -2.697 22.75 8.117 1 98.62 29 ASN B C 1
ATOM 1421 O O . ASN B 1 29 ? -2.219 21.812 8.766 1 98.62 29 ASN B O 1
ATOM 1425 N N . ILE B 1 30 ? -1.972 23.484 7.301 1 98.31 30 ILE B N 1
ATOM 1426 C CA . ILE B 1 30 ? -0.596 23.156 6.953 1 98.31 30 ILE B CA 1
ATOM 1427 C C . ILE B 1 30 ? 0.344 23.594 8.07 1 98.31 30 ILE B C 1
ATOM 1429 O O . ILE B 1 30 ? 0.305 24.75 8.508 1 98.31 30 ILE B O 1
ATOM 1433 N N . LYS B 1 31 ? 1.108 22.672 8.547 1 97.88 31 LYS B N 1
ATOM 1434 C CA . LYS B 1 31 ? 2.17 22.922 9.523 1 97.88 31 LYS B CA 1
ATOM 1435 C C . LYS B 1 31 ? 3.537 22.578 8.938 1 97.88 31 LYS B C 1
ATOM 1437 O O . LYS B 1 31 ? 3.977 21.422 9.008 1 97.88 31 LYS B O 1
ATOM 1442 N N . ASP B 1 32 ? 4.207 23.609 8.461 1 97.5 32 ASP B N 1
ATOM 1443 C CA . ASP B 1 32 ? 5.504 23.406 7.824 1 97.5 32 ASP B CA 1
ATOM 1444 C C . ASP B 1 32 ? 6.598 23.188 8.867 1 97.5 32 ASP B C 1
ATOM 1446 O O . ASP B 1 32 ? 6.699 23.938 9.836 1 97.5 32 ASP B O 1
ATOM 1450 N N . LEU B 1 33 ? 7.316 22.188 8.609 1 96.38 33 LEU B N 1
ATOM 1451 C CA . LEU B 1 33 ? 8.492 21.953 9.438 1 96.38 33 LEU B CA 1
ATOM 1452 C C . LEU B 1 33 ? 9.734 22.562 8.805 1 96.38 33 LEU B C 1
ATOM 1454 O O . LEU B 1 33 ? 9.914 22.5 7.582 1 96.38 33 LEU B O 1
ATOM 1458 N N . ASN B 1 34 ? 10.555 23.219 9.555 1 94.62 34 ASN B N 1
ATOM 1459 C CA . ASN B 1 34 ? 11.852 23.719 9.117 1 94.62 34 ASN B CA 1
ATOM 1460 C C . ASN B 1 34 ? 12.938 22.656 9.266 1 94.62 34 ASN B C 1
ATOM 1462 O O . ASN B 1 34 ? 13.445 22.422 10.367 1 94.62 34 ASN B O 1
ATOM 1466 N N . PHE B 1 35 ? 13.344 22.062 8.219 1 90 35 PHE B N 1
ATOM 1467 C CA . PHE B 1 35 ? 14.305 20.969 8.266 1 90 35 PHE B CA 1
ATOM 1468 C C . PHE B 1 35 ? 15.711 21.5 8.531 1 90 35 PHE B C 1
ATOM 1470 O O . PHE B 1 35 ? 16.547 20.797 9.102 1 90 35 PHE B O 1
ATOM 1477 N N . ALA B 1 36 ? 15.93 22.719 8.078 1 91 36 ALA B N 1
ATOM 1478 C CA . ALA B 1 36 ? 17.219 23.344 8.375 1 91 36 ALA B CA 1
ATOM 1479 C C . ALA B 1 36 ? 17.438 23.5 9.875 1 91 36 ALA B C 1
ATOM 1481 O O . ALA B 1 36 ? 18.562 23.375 10.367 1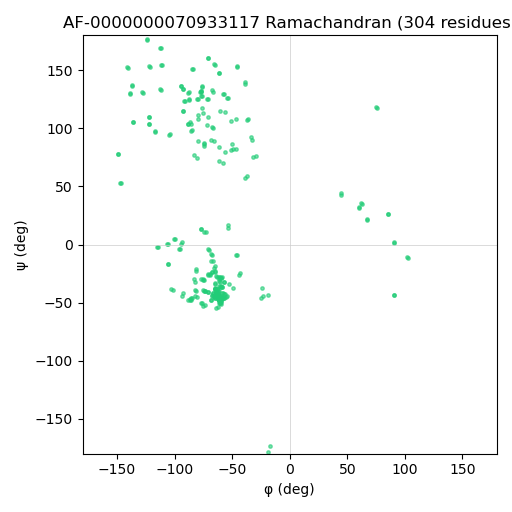 91 36 ALA B O 1
ATOM 1482 N N . LYS B 1 37 ? 16.438 23.672 10.562 1 95.44 37 LYS B N 1
ATOM 1483 C CA . LYS B 1 37 ? 16.484 23.812 12.016 1 95.44 37 LYS B CA 1
ATOM 1484 C C . LYS B 1 37 ? 16.25 22.469 12.695 1 95.44 37 LYS B C 1
ATOM 1486 O O . LYS B 1 37 ? 16.109 22.391 13.914 1 95.44 37 LYS B O 1
ATOM 1491 N N . LYS B 1 38 ? 16.062 21.422 11.984 1 94.94 38 LYS B N 1
ATOM 1492 C CA . LYS B 1 38 ? 15.891 20.047 12.438 1 94.94 38 LYS B CA 1
ATOM 1493 C C . LYS B 1 38 ? 14.641 19.891 13.297 1 94.94 38 LYS B C 1
ATOM 1495 O O . LYS B 1 38 ? 14.648 19.172 14.289 1 94.94 38 LYS B O 1
ATOM 1500 N N . GLU B 1 39 ? 13.672 20.594 12.969 1 96.5 39 GLU B N 1
ATOM 1501 C CA . GLU B 1 39 ? 12.414 20.5 13.695 1 96.5 39 GLU B CA 1
ATOM 1502 C C . GLU B 1 39 ? 11.836 19.078 13.633 1 96.5 39 GLU B C 1
ATOM 1504 O O . GLU B 1 39 ? 11.117 18.656 14.539 1 96.5 39 GLU B O 1
ATOM 1509 N N . HIS B 1 40 ? 12.125 18.375 12.594 1 93.81 40 HIS B N 1
ATOM 1510 C CA . HIS B 1 40 ? 11.641 17.016 12.406 1 93.81 40 HIS B CA 1
ATOM 1511 C C . HIS B 1 40 ? 12.312 16.047 13.383 1 93.81 40 HIS B C 1
ATOM 1513 O O . HIS B 1 40 ? 11.914 14.883 13.477 1 93.81 40 HIS B O 1
ATOM 1519 N N . LEU B 1 41 ? 13.273 16.594 14.148 1 94 41 LEU B N 1
ATOM 1520 C CA . LEU B 1 41 ? 14.008 15.734 15.062 1 94 41 LEU B CA 1
ATOM 1521 C C . LEU B 1 41 ? 13.727 16.125 16.516 1 94 41 LEU B C 1
ATOM 1523 O O . LEU B 1 41 ? 14.266 15.516 17.438 1 94 41 LEU B O 1
ATOM 1527 N N . THR B 1 42 ? 13 17.078 16.75 1 96.44 42 THR B N 1
ATOM 1528 C CA . THR B 1 42 ? 12.688 17.516 18.109 1 96.44 42 THR B CA 1
ATOM 1529 C C . THR B 1 42 ? 11.867 16.453 18.844 1 96.44 42 THR B C 1
ATOM 1531 O O . THR B 1 42 ? 11.125 15.688 18.203 1 96.44 42 THR B O 1
ATOM 1534 N N . PRO B 1 43 ? 11.938 16.453 20.156 1 95.75 43 PRO B N 1
ATOM 1535 C CA . PRO B 1 43 ? 11.117 15.516 20.938 1 95.75 43 PRO B CA 1
ATOM 1536 C C . PRO B 1 43 ? 9.617 15.703 20.688 1 95.75 43 PRO B C 1
ATOM 1538 O O . PRO B 1 43 ? 8.859 14.734 20.688 1 95.75 43 PRO B O 1
ATOM 1541 N N . GLU B 1 44 ? 9.211 16.891 20.516 1 96 44 GLU B N 1
ATOM 1542 C CA . GLU B 1 44 ? 7.805 17.203 20.266 1 96 44 GLU B CA 1
ATOM 1543 C C . GLU B 1 44 ? 7.32 16.547 18.969 1 96 44 GLU B C 1
ATOM 1545 O O . GLU B 1 44 ? 6.258 15.922 18.938 1 96 44 GLU B O 1
ATOM 1550 N N . TYR B 1 45 ? 8.117 16.672 17.906 1 97.06 45 TYR B N 1
ATOM 1551 C CA . TYR B 1 45 ? 7.68 16.094 16.641 1 97.06 45 TYR B CA 1
ATOM 1552 C C . TYR B 1 45 ? 7.836 14.578 16.656 1 97.06 45 TYR B C 1
ATOM 1554 O O . TYR B 1 45 ? 7.035 13.852 16.062 1 97.06 45 TYR B O 1
ATOM 1562 N N . LEU B 1 46 ? 8.773 14.086 17.359 1 94.38 46 LEU B N 1
ATOM 1563 C CA . LEU B 1 46 ? 9.008 12.648 17.406 1 94.38 46 LEU B CA 1
ATOM 1564 C C . LEU B 1 46 ? 7.855 11.938 18.109 1 94.38 46 LEU B C 1
ATOM 1566 O O . LEU B 1 46 ? 7.621 10.75 17.875 1 94.38 46 LEU B O 1
ATOM 1570 N N . LYS B 1 47 ? 7.109 12.633 18.969 1 94.88 47 LYS B N 1
ATOM 1571 C CA . LYS B 1 47 ? 5.895 12.086 19.562 1 94.88 47 LYS B CA 1
ATOM 1572 C C . LYS B 1 47 ? 4.789 11.945 18.516 1 94.88 47 LYS B C 1
ATOM 1574 O O . LYS B 1 47 ? 3.879 11.125 18.672 1 94.88 47 LYS B O 1
ATOM 1579 N N . ILE B 1 48 ? 4.863 12.734 17.5 1 96.62 48 ILE B N 1
ATOM 1580 C CA . ILE B 1 48 ? 3.865 12.75 16.438 1 96.62 48 ILE B CA 1
ATOM 1581 C C . ILE B 1 48 ? 4.215 11.695 15.383 1 96.62 48 ILE B C 1
ATOM 1583 O O . ILE B 1 48 ? 3.365 10.891 15 1 96.62 48 ILE B O 1
ATOM 1587 N N . ASN B 1 49 ? 5.477 11.664 14.938 1 94.94 49 ASN B N 1
ATOM 1588 C CA . ASN B 1 49 ? 5.996 10.695 13.984 1 94.94 49 ASN B CA 1
ATOM 1589 C C . ASN B 1 49 ? 7.363 10.164 14.406 1 94.94 49 ASN B C 1
ATOM 1591 O O . ASN B 1 49 ? 8.375 10.844 14.227 1 94.94 49 ASN B O 1
ATOM 1595 N N . PRO B 1 50 ? 7.363 8.961 14.875 1 91.88 50 PRO B N 1
ATOM 1596 C CA . PRO B 1 50 ? 8.617 8.414 15.391 1 91.88 50 PRO B CA 1
ATOM 1597 C C . PRO B 1 50 ? 9.656 8.188 14.297 1 91.88 50 PRO B C 1
ATOM 1599 O O . PRO B 1 50 ? 10.836 7.977 14.602 1 91.88 50 PRO B O 1
ATOM 1602 N N . PHE B 1 51 ? 9.344 8.312 13.062 1 84.56 51 PHE B N 1
ATOM 1603 C CA . PHE B 1 51 ? 10.289 8.102 11.969 1 84.56 51 PHE B CA 1
ATOM 1604 C C . PHE B 1 51 ? 10.898 9.43 11.523 1 84.56 51 PHE B C 1
ATOM 1606 O O . PHE B 1 51 ? 11.703 9.461 10.594 1 84.56 51 PHE B O 1
ATOM 1613 N N . HIS B 1 52 ? 10.398 10.547 12.148 1 89.19 52 HIS B N 1
ATOM 1614 C CA . HIS B 1 52 ? 10.969 11.883 12 1 89.19 52 HIS B CA 1
ATOM 1615 C C . HIS B 1 52 ? 10.789 12.406 10.578 1 89.19 52 HIS B C 1
ATOM 1617 O O . HIS B 1 52 ? 11.602 13.195 10.094 1 89.19 52 HIS B O 1
ATOM 1623 N N . LYS B 1 53 ? 9.828 11.875 9.82 1 90.44 53 LYS B N 1
ATOM 1624 C CA . LYS B 1 53 ? 9.578 12.242 8.43 1 90.44 53 LYS B CA 1
ATOM 1625 C C . LYS B 1 53 ? 8.242 12.961 8.281 1 90.44 53 LYS B C 1
ATOM 1627 O O . LYS B 1 53 ? 7.508 13.125 9.258 1 90.44 53 LYS B O 1
ATOM 1632 N N . VAL B 1 54 ? 8.055 13.508 7.137 1 94.06 54 VAL B N 1
ATOM 1633 C CA . VAL B 1 54 ? 6.785 14.047 6.656 1 94.06 54 VAL B CA 1
ATOM 1634 C C . VAL B 1 54 ? 6.387 13.352 5.359 1 94.06 54 VAL B C 1
ATOM 1636 O O . VAL B 1 54 ? 7.238 12.805 4.652 1 94.06 54 VAL B O 1
ATOM 1639 N N . PRO B 1 55 ? 5.109 13.305 5.07 1 96.81 55 PRO B N 1
ATOM 1640 C CA . PRO B 1 55 ? 3.941 13.93 5.695 1 96.81 55 PRO B CA 1
ATOM 1641 C C . PRO B 1 55 ? 3.402 13.133 6.879 1 96.81 55 PRO B C 1
ATOM 1643 O O . PRO B 1 55 ? 3.566 11.914 6.93 1 96.81 55 PRO B O 1
ATOM 1646 N N . THR B 1 56 ? 2.799 13.836 7.828 1 98.25 56 THR B N 1
ATOM 1647 C CA . THR B 1 56 ? 1.986 13.273 8.906 1 98.25 56 THR B CA 1
ATOM 1648 C C . THR B 1 56 ? 0.724 14.109 9.117 1 98.25 56 THR B C 1
ATOM 1650 O O . THR B 1 56 ? 0.775 15.344 9.094 1 98.25 56 THR B O 1
ATOM 1653 N N . ILE B 1 57 ? -0.396 13.461 9.289 1 98.81 57 ILE B N 1
ATOM 1654 C CA . ILE B 1 57 ? -1.606 14.227 9.57 1 98.81 57 ILE B CA 1
ATOM 1655 C C . ILE B 1 57 ? -2.059 13.977 11 1 98.81 57 ILE B C 1
ATOM 1657 O O . ILE B 1 57 ? -1.712 12.953 11.602 1 98.81 57 ILE B O 1
ATOM 1661 N N . ASN B 1 58 ? -2.732 14.883 11.531 1 98.62 58 ASN B N 1
ATOM 1662 C CA . ASN B 1 58 ? -3.52 14.773 12.75 1 98.62 58 ASN B CA 1
ATOM 1663 C C . ASN B 1 58 ? -4.984 15.117 12.508 1 98.62 58 ASN B C 1
ATOM 1665 O O . ASN B 1 58 ? -5.332 16.281 12.289 1 98.62 58 ASN B O 1
ATOM 1669 N N . ASP B 1 59 ? -5.789 14.148 12.438 1 98.5 59 ASP B N 1
ATOM 1670 C CA . ASP B 1 59 ? -7.223 14.328 12.242 1 98.5 59 ASP B CA 1
ATOM 1671 C C . ASP B 1 59 ? -7.988 14.109 13.539 1 98.5 59 ASP B C 1
ATOM 1673 O O . ASP B 1 59 ? -8.43 13 13.828 1 98.5 59 ASP B O 1
ATOM 1677 N N . GLY B 1 60 ? -8.25 15.164 14.219 1 97.06 60 GLY B N 1
ATOM 1678 C CA . GLY B 1 60 ? -8.977 15.055 15.477 1 97.06 60 GLY B CA 1
ATOM 1679 C C . GLY B 1 60 ? -8.258 14.203 16.5 1 97.06 60 GLY B C 1
ATOM 1680 O O . GLY B 1 60 ? -8.883 13.422 17.219 1 97.06 60 GLY B O 1
ATOM 1681 N N . GLY B 1 61 ? -7.016 14.195 16.469 1 97.12 61 GLY B N 1
ATOM 1682 C CA . GLY B 1 61 ? -6.242 13.422 17.438 1 97.12 61 GLY B CA 1
ATOM 1683 C C . GLY B 1 61 ? -5.695 12.133 16.859 1 97.12 61 GLY B C 1
ATOM 1684 O O . GLY B 1 61 ? -4.859 11.477 17.484 1 97.12 61 GLY B O 1
ATOM 1685 N N . PHE B 1 62 ? -6.141 11.781 15.758 1 98.12 62 PHE B N 1
ATOM 1686 C CA . PHE B 1 62 ? -5.664 10.562 15.117 1 98.12 62 PHE B CA 1
ATOM 1687 C C . PHE B 1 62 ? -4.5 10.859 14.18 1 98.12 62 PHE B C 1
ATOM 1689 O O . PHE B 1 62 ? -4.672 11.539 13.164 1 98.12 62 PHE B O 1
ATOM 1696 N N . LEU B 1 63 ? -3.32 10.344 14.5 1 98.44 63 LEU B N 1
ATOM 1697 C CA . LEU B 1 63 ? -2.098 10.578 13.742 1 98.44 63 LEU B CA 1
ATOM 1698 C C . LEU B 1 63 ? -1.886 9.484 12.703 1 98.44 63 LEU B C 1
ATOM 1700 O O . LEU B 1 63 ? -2.035 8.297 13 1 98.44 63 LEU B O 1
ATOM 1704 N N . VAL B 1 64 ? -1.568 9.883 11.539 1 98.25 64 VAL B N 1
ATOM 1705 C CA . VAL B 1 64 ? -1.234 8.945 10.477 1 98.25 64 VAL B CA 1
ATOM 1706 C C . VAL B 1 64 ? -0.036 9.469 9.688 1 98.25 64 VAL B C 1
ATOM 1708 O O . VAL B 1 64 ? 0.004 10.641 9.312 1 98.25 64 VAL B O 1
ATOM 1711 N N . TYR B 1 65 ? 0.93 8.648 9.492 1 95.5 65 TYR B N 1
ATOM 1712 C CA . TYR B 1 65 ? 2.07 9.008 8.656 1 95.5 65 TYR B CA 1
ATOM 1713 C C . TYR B 1 65 ? 2.27 7.992 7.535 1 95.5 65 TYR B C 1
ATOM 1715 O O . TYR B 1 65 ? 1.531 7.008 7.445 1 95.5 65 TYR B O 1
ATOM 1723 N N . GLU B 1 66 ? 3.273 8.266 6.648 1 91.44 66 GLU B N 1
ATOM 1724 C CA . GLU B 1 66 ? 3.451 7.602 5.359 1 91.44 66 GLU B CA 1
ATOM 1725 C C . GLU B 1 66 ? 2.432 8.094 4.34 1 91.44 66 GLU B C 1
ATOM 1727 O O . GLU B 1 66 ? 1.228 7.895 4.508 1 91.44 66 GLU B O 1
ATOM 1732 N N . SER B 1 67 ? 2.822 8.656 3.332 1 92.5 67 SER B N 1
ATOM 1733 C CA . SER B 1 67 ? 1.974 9.383 2.395 1 92.5 67 SER B CA 1
ATOM 1734 C C . SER B 1 67 ? 0.86 8.492 1.85 1 92.5 67 SER B C 1
ATOM 1736 O O . SER B 1 67 ? -0.294 8.922 1.764 1 92.5 67 SER B O 1
ATOM 1738 N N . THR B 1 68 ? 1.21 7.262 1.512 1 92.88 68 THR B N 1
ATOM 1739 C CA . THR B 1 68 ? 0.206 6.355 0.961 1 92.88 68 THR B CA 1
ATOM 1740 C C . THR B 1 68 ? -0.886 6.07 1.988 1 92.88 68 THR B C 1
ATOM 1742 O O . THR B 1 68 ? -2.074 6.109 1.665 1 92.88 68 THR B O 1
ATOM 1745 N N . ALA B 1 69 ? -0.475 5.793 3.219 1 95.81 69 ALA B N 1
ATOM 1746 C CA . ALA B 1 69 ? -1.439 5.535 4.285 1 95.81 69 ALA B CA 1
ATOM 1747 C C . ALA B 1 69 ? -2.297 6.77 4.559 1 95.81 69 ALA B C 1
ATOM 1749 O O . ALA B 1 69 ? -3.504 6.656 4.777 1 95.81 69 ALA B O 1
ATOM 1750 N N . VAL B 1 70 ? -1.688 7.859 4.562 1 98.06 70 VAL B N 1
ATOM 1751 C CA . VAL B 1 70 ? -2.4 9.117 4.777 1 98.06 70 VAL B CA 1
ATOM 1752 C C . VAL B 1 70 ? -3.461 9.305 3.695 1 98.06 70 VAL B C 1
ATOM 1754 O O . VAL B 1 70 ? -4.621 9.594 3.998 1 98.06 70 VAL B O 1
ATOM 1757 N N . CYS B 1 71 ? -3.082 9.125 2.465 1 97.69 71 CYS B N 1
ATOM 1758 C CA . CYS B 1 71 ? -4.012 9.297 1.354 1 97.69 71 CYS B CA 1
ATOM 1759 C C . CYS B 1 71 ? -5.172 8.312 1.451 1 97.69 71 CYS B C 1
ATOM 1761 O O . CYS B 1 71 ? -6.332 8.695 1.291 1 97.69 71 CYS B O 1
ATOM 1763 N N . LEU B 1 72 ? -4.824 7.125 1.688 1 97.88 72 LEU B N 1
ATOM 1764 C CA . LEU B 1 72 ? -5.879 6.121 1.796 1 97.88 72 LEU B CA 1
ATOM 1765 C C . LEU B 1 72 ? -6.82 6.445 2.949 1 97.88 72 LEU B C 1
ATOM 1767 O O . LEU B 1 72 ? -8.039 6.281 2.828 1 97.88 72 LEU B O 1
ATOM 1771 N N . TYR B 1 73 ? -6.301 6.891 4.043 1 98.62 73 TYR B N 1
ATOM 1772 C CA . TYR B 1 73 ? -7.121 7.277 5.184 1 98.62 73 TYR B CA 1
ATOM 1773 C C . TYR B 1 73 ? -8.062 8.414 4.816 1 98.62 73 TYR B C 1
ATOM 1775 O O . TYR B 1 73 ? -9.266 8.344 5.07 1 98.62 73 TYR B O 1
ATOM 1783 N N . LEU B 1 74 ? -7.543 9.438 4.238 1 98.62 74 LEU B N 1
ATOM 1784 C CA . LEU B 1 74 ? -8.359 10.578 3.852 1 98.62 74 LEU B CA 1
ATOM 1785 C C . LEU B 1 74 ? -9.453 10.164 2.879 1 98.62 74 LEU B C 1
ATOM 1787 O O . LEU B 1 74 ? -10.609 10.586 3.014 1 98.62 74 LEU B O 1
ATOM 1791 N N . LEU B 1 75 ? -9.102 9.383 1.924 1 98.44 75 LEU B N 1
ATOM 1792 C CA . LEU B 1 75 ? -10.07 8.922 0.928 1 98.44 75 LEU B CA 1
ATOM 1793 C C . LEU B 1 75 ? -11.172 8.094 1.577 1 98.44 75 LEU B C 1
ATOM 1795 O O . LEU B 1 75 ? -12.352 8.305 1.309 1 98.44 75 LEU B O 1
ATOM 1799 N N . ASN B 1 76 ? -10.727 7.172 2.412 1 98.06 76 ASN B N 1
ATOM 1800 C CA . ASN B 1 76 ? -11.695 6.293 3.051 1 98.06 76 ASN B CA 1
ATOM 1801 C C . ASN B 1 76 ? -12.633 7.062 3.98 1 98.06 76 ASN B C 1
ATOM 1803 O O . ASN B 1 76 ? -13.812 6.723 4.109 1 98.06 76 ASN B O 1
ATOM 1807 N N . LYS B 1 77 ? -12.164 8.047 4.594 1 98.38 77 LYS B N 1
ATOM 1808 C CA . LYS B 1 77 ? -12.961 8.789 5.566 1 98.38 77 LYS B CA 1
ATOM 1809 C C . LYS B 1 77 ? -13.812 9.852 4.883 1 98.38 77 LYS B C 1
ATOM 1811 O O . LYS B 1 77 ? -15 9.984 5.168 1 98.38 77 LYS B O 1
ATOM 1816 N N . TYR B 1 78 ? -13.281 10.586 4.02 1 98.25 78 TYR B N 1
ATOM 1817 C CA . TYR B 1 78 ? -13.914 11.82 3.576 1 98.25 78 TYR B CA 1
ATOM 1818 C C . TYR B 1 78 ? -14.508 11.664 2.18 1 98.25 78 TYR B C 1
ATOM 1820 O O . TYR B 1 78 ? -15.336 12.469 1.751 1 98.25 78 TYR B O 1
ATOM 1828 N N . ALA B 1 79 ? -14.148 10.688 1.454 1 98 79 ALA B N 1
ATOM 1829 C CA . ALA B 1 79 ? -14.664 10.469 0.106 1 98 79 ALA B CA 1
ATOM 1830 C C . ALA B 1 79 ? -14.758 8.984 -0.217 1 98 79 ALA B C 1
ATOM 1832 O O . ALA B 1 79 ? -14.211 8.523 -1.228 1 98 79 ALA B O 1
ATOM 1833 N N . PRO B 1 80 ? -15.414 8.234 0.634 1 96.38 80 PRO B N 1
ATOM 1834 C CA . PRO B 1 80 ? -15.555 6.809 0.334 1 96.38 80 PRO B CA 1
ATOM 1835 C C . PRO B 1 80 ? -16.156 6.551 -1.046 1 96.38 80 PRO B C 1
ATOM 1837 O O . PRO B 1 80 ? -17.188 7.133 -1.393 1 96.38 80 PRO B O 1
ATOM 1840 N N . GLY B 1 81 ? -15.469 5.754 -1.854 1 92.88 81 GLY B N 1
ATOM 1841 C CA . GLY B 1 81 ? -15.945 5.445 -3.189 1 92.88 81 GLY B CA 1
ATOM 1842 C C . GLY B 1 81 ? -15.438 6.402 -4.25 1 92.88 81 GLY B C 1
ATOM 1843 O O . GLY B 1 81 ? -15.883 6.359 -5.398 1 92.88 81 GLY B O 1
ATOM 1844 N N . SER B 1 82 ? -14.656 7.32 -3.814 1 95.69 82 SER B N 1
ATOM 1845 C CA . SER B 1 82 ? -14.008 8.203 -4.777 1 95.69 82 SER B CA 1
ATOM 1846 C C . SER B 1 82 ? -13.43 7.414 -5.949 1 95.69 82 SER B C 1
ATOM 1848 O O . SER B 1 82 ? -13.008 6.27 -5.785 1 95.69 82 SER B O 1
ATOM 1850 N N . ASP B 1 83 ? -13.328 8.055 -7.105 1 92.44 83 ASP B N 1
ATOM 1851 C CA . ASP B 1 83 ? -12.711 7.426 -8.273 1 92.44 83 ASP B CA 1
ATOM 1852 C C . ASP B 1 83 ? -11.227 7.152 -8.031 1 92.44 83 ASP B C 1
ATOM 1854 O O . ASP B 1 83 ? -10.641 6.281 -8.68 1 92.44 83 ASP B O 1
ATOM 1858 N N . LEU B 1 84 ? -10.633 7.871 -7.125 1 94.56 84 LEU B N 1
ATOM 1859 C CA . LEU B 1 84 ? -9.219 7.695 -6.82 1 94.56 84 LEU B CA 1
ATOM 1860 C C . LEU B 1 84 ? -8.984 6.383 -6.082 1 94.56 84 LEU B C 1
ATOM 1862 O O . LEU B 1 84 ? -7.875 5.84 -6.113 1 94.56 84 LEU B O 1
ATOM 1866 N N . TYR B 1 85 ? -9.984 5.953 -5.422 1 96.94 85 TYR B N 1
ATOM 1867 C CA . TYR B 1 85 ? -9.922 4.695 -4.684 1 96.94 85 TYR B CA 1
ATOM 1868 C C . TYR B 1 85 ? -11.297 4.031 -4.633 1 96.94 85 TYR B C 1
ATOM 1870 O O . TYR B 1 85 ? -11.953 4.039 -3.59 1 96.94 85 TYR B O 1
ATOM 1878 N N . PRO B 1 86 ? -11.695 3.414 -5.691 1 96.81 86 PRO B N 1
ATOM 1879 C CA . PRO B 1 86 ? -13.07 2.967 -5.895 1 96.81 86 PRO B CA 1
ATOM 1880 C C . PRO B 1 86 ? -13.453 1.793 -4.996 1 96.81 86 PRO B C 1
ATOM 1882 O O . PRO B 1 86 ? -12.586 1.023 -4.578 1 96.81 86 PRO B O 1
ATOM 1885 N N . LYS B 1 87 ? -14.742 1.612 -4.84 1 96.25 87 LYS B N 1
ATOM 1886 C CA . LYS B 1 87 ? -15.266 0.493 -4.059 1 96.25 87 LYS B CA 1
ATOM 1887 C C . LYS B 1 87 ? -15.289 -0.789 -4.887 1 96.25 87 LYS B C 1
ATOM 1889 O O . LYS B 1 87 ? -15.336 -1.89 -4.336 1 96.25 87 LYS B O 1
ATOM 1894 N N . ASP B 1 88 ? -15.305 -0.57 -6.203 1 97.38 88 ASP B N 1
ATOM 1895 C CA . ASP B 1 88 ? -15.234 -1.726 -7.094 1 97.38 88 ASP B CA 1
ATOM 1896 C C . ASP B 1 88 ? -13.984 -2.559 -6.812 1 97.38 88 ASP B C 1
ATOM 1898 O O . ASP B 1 88 ? -12.875 -2.023 -6.773 1 97.38 88 ASP B O 1
ATOM 1902 N N . LEU B 1 89 ? -14.195 -3.768 -6.652 1 97.31 89 LEU B N 1
ATOM 1903 C CA . LEU B 1 89 ? -13.148 -4.672 -6.191 1 97.31 89 LEU B CA 1
ATOM 1904 C C . LEU B 1 89 ? -11.969 -4.676 -7.164 1 97.31 89 LEU B C 1
ATOM 1906 O O . LEU B 1 89 ? -10.82 -4.555 -6.75 1 97.31 89 LEU B O 1
ATOM 1910 N N . GLN B 1 90 ? -12.266 -4.871 -8.43 1 96.88 90 GLN B N 1
ATOM 1911 C CA . GLN B 1 90 ? -11.195 -4.988 -9.414 1 96.88 90 GLN B CA 1
ATOM 1912 C C . GLN B 1 90 ? -10.508 -3.646 -9.641 1 96.88 90 GLN B C 1
ATOM 1914 O O . GLN B 1 90 ? -9.289 -3.582 -9.766 1 96.88 90 GLN B O 1
ATOM 1919 N N . LYS B 1 91 ? -11.258 -2.564 -9.703 1 96.38 91 LYS B N 1
ATOM 1920 C CA . LYS B 1 91 ? -10.664 -1.237 -9.852 1 96.38 91 LYS B CA 1
ATOM 1921 C C . LYS B 1 91 ? -9.781 -0.888 -8.664 1 96.38 91 LYS B C 1
ATOM 1923 O O . LYS B 1 91 ? -8.703 -0.327 -8.828 1 96.38 91 LYS B O 1
ATOM 1928 N N . ARG B 1 92 ? -10.242 -1.222 -7.48 1 97.75 92 ARG B N 1
ATOM 1929 C CA . ARG B 1 92 ? -9.461 -0.97 -6.277 1 97.75 92 ARG B CA 1
ATOM 1930 C C . ARG B 1 92 ? -8.172 -1.788 -6.281 1 97.75 92 ARG B C 1
ATOM 1932 O O . ARG B 1 92 ? -7.105 -1.284 -5.914 1 97.75 92 ARG B O 1
ATOM 1939 N N . ALA B 1 93 ? -8.297 -3.016 -6.703 1 97.25 93 ALA B N 1
ATOM 1940 C CA . ALA B 1 93 ? -7.113 -3.871 -6.793 1 97.25 93 ALA B CA 1
ATOM 1941 C C . ALA B 1 93 ? -6.07 -3.27 -7.73 1 97.25 93 ALA B C 1
ATOM 1943 O O . ALA B 1 93 ? -4.867 -3.375 -7.48 1 97.25 93 ALA B O 1
ATOM 1944 N N . ARG B 1 94 ? -6.523 -2.652 -8.789 1 95.38 94 ARG B N 1
ATOM 1945 C CA . ARG B 1 94 ? -5.602 -2.016 -9.727 1 95.38 94 ARG B CA 1
ATOM 1946 C C . ARG B 1 94 ? -4.895 -0.83 -9.078 1 95.38 94 ARG B C 1
ATOM 1948 O O . ARG B 1 94 ? -3.691 -0.642 -9.266 1 95.38 94 ARG B O 1
ATOM 1955 N N . VAL B 1 95 ? -5.609 -0.065 -8.344 1 95.12 95 VAL B N 1
ATOM 1956 C CA . VAL B 1 95 ? -5.016 1.059 -7.629 1 95.12 95 VAL B CA 1
ATOM 1957 C C . VAL B 1 95 ? -3.969 0.547 -6.641 1 95.12 95 VAL B C 1
ATOM 1959 O O . VAL B 1 95 ? -2.838 1.039 -6.617 1 95.12 95 VAL B O 1
ATOM 1962 N N . ASP B 1 96 ? -4.367 -0.504 -5.855 1 94.75 96 ASP B N 1
ATOM 1963 C CA . ASP B 1 96 ? -3.453 -1.076 -4.875 1 94.75 96 ASP B CA 1
ATOM 1964 C C . ASP B 1 96 ? -2.209 -1.648 -5.551 1 94.75 96 ASP B C 1
ATOM 1966 O O . ASP B 1 96 ? -1.104 -1.545 -5.016 1 94.75 96 ASP B O 1
ATOM 1970 N N . GLN B 1 97 ? -2.412 -2.201 -6.707 1 92.25 97 GLN B N 1
ATOM 1971 C CA . GLN B 1 97 ? -1.303 -2.781 -7.457 1 92.25 97 GLN B CA 1
ATOM 1972 C C . GLN B 1 97 ? -0.336 -1.701 -7.934 1 92.25 97 GLN B C 1
ATOM 1974 O O . GLN B 1 97 ? 0.882 -1.861 -7.828 1 92.25 97 GLN B O 1
ATOM 1979 N N . VAL B 1 98 ? -0.823 -0.622 -8.445 1 89.06 98 VAL B N 1
ATOM 1980 C CA . VAL B 1 98 ? 0.017 0.482 -8.898 1 89.06 98 VAL B CA 1
ATOM 1981 C C . VAL B 1 98 ? 0.775 1.076 -7.719 1 89.06 98 VAL B C 1
ATOM 1983 O O . VAL B 1 98 ? 1.981 1.319 -7.801 1 89.06 98 VAL B O 1
ATOM 1986 N N . LEU B 1 99 ? 0.09 1.258 -6.641 1 86.56 99 LEU B N 1
ATOM 1987 C CA . LEU B 1 99 ? 0.726 1.78 -5.438 1 86.56 99 LEU B CA 1
ATOM 1988 C C . LEU B 1 99 ? 1.852 0.86 -4.973 1 86.56 99 LEU B C 1
ATOM 1990 O O . LEU B 1 99 ? 2.941 1.328 -4.637 1 86.56 99 LEU B O 1
ATOM 1994 N N . ALA B 1 100 ? 1.513 -0.422 -4.973 1 85.62 100 ALA B N 1
ATOM 1995 C CA . ALA B 1 100 ? 2.506 -1.406 -4.555 1 85.62 100 ALA B CA 1
ATOM 1996 C C . ALA B 1 100 ? 3.686 -1.443 -5.523 1 85.62 100 ALA B C 1
ATOM 1998 O O . ALA B 1 100 ? 4.836 -1.583 -5.102 1 85.62 100 ALA B O 1
ATOM 1999 N N . THR B 1 101 ? 3.41 -1.316 -6.801 1 78.88 101 THR B N 1
ATOM 2000 C CA . THR B 1 101 ? 4.441 -1.352 -7.832 1 78.88 101 THR B CA 1
ATOM 2001 C C . THR B 1 101 ? 5.379 -0.156 -7.699 1 78.88 101 THR B C 1
ATOM 2003 O O . THR B 1 101 ? 6.602 -0.307 -7.785 1 78.88 101 THR B O 1
ATOM 2006 N N . VAL B 1 102 ? 4.809 0.955 -7.5 1 70.62 102 VAL B N 1
ATOM 2007 C CA . VAL B 1 102 ? 5.602 2.172 -7.363 1 70.62 102 VAL B CA 1
ATOM 2008 C C . VAL B 1 102 ? 6.496 2.07 -6.133 1 70.62 102 VAL B C 1
ATOM 2010 O O . VAL B 1 102 ? 7.66 2.469 -6.168 1 70.62 102 VAL B O 1
ATOM 2013 N N . THR B 1 103 ? 5.992 1.521 -5.148 1 66.5 103 THR B N 1
ATOM 2014 C CA . THR B 1 103 ? 6.727 1.386 -3.893 1 66.5 103 THR B CA 1
ATOM 2015 C C . THR B 1 103 ? 7.812 0.32 -4.012 1 66.5 103 THR B C 1
ATOM 2017 O O . THR B 1 103 ? 8.914 0.486 -3.484 1 66.5 103 THR B O 1
ATOM 2020 N N . SER B 1 104 ? 7.48 -0.742 -4.676 1 62.09 104 SER B N 1
ATOM 2021 C CA . SER B 1 104 ? 8.398 -1.875 -4.773 1 62.09 104 SER B CA 1
ATOM 2022 C C . SER B 1 104 ? 9.438 -1.649 -5.859 1 62.09 104 SER B C 1
ATOM 2024 O O . SER B 1 104 ? 10.602 -2.047 -5.711 1 62.09 104 SER B O 1
ATOM 2026 N N . PHE B 1 105 ? 9.023 -1.106 -6.938 1 52.97 105 PHE B N 1
ATOM 2027 C CA . PHE B 1 105 ? 9.914 -1.047 -8.094 1 52.97 105 PHE B CA 1
ATOM 2028 C C . PHE B 1 105 ? 10.516 0.345 -8.234 1 52.97 105 PHE B C 1
ATOM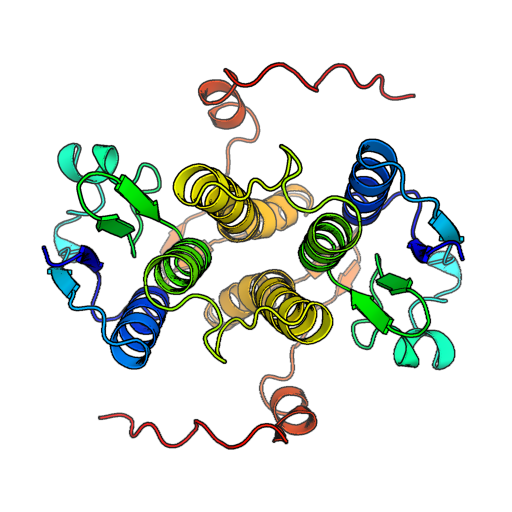 2030 O O . PHE B 1 105 ? 11.664 0.488 -8.672 1 52.97 105 PHE B O 1
ATOM 2037 N N . VAL B 1 106 ? 9.734 1.288 -7.98 1 46.34 106 VAL B N 1
ATOM 2038 C CA . VAL B 1 106 ? 10.164 2.646 -8.297 1 46.34 106 VAL B CA 1
ATOM 2039 C C . VAL B 1 106 ? 10.953 3.223 -7.133 1 46.34 106 VAL B C 1
ATOM 2041 O O . VAL B 1 106 ? 12.023 3.809 -7.328 1 46.34 106 VAL B O 1
ATOM 2044 N N . GLN B 1 107 ? 10.344 3.01 -6.012 1 46.69 107 GLN B N 1
ATOM 2045 C CA . GLN B 1 107 ? 10.914 3.689 -4.852 1 46.69 107 GLN B CA 1
ATOM 2046 C C . GLN B 1 107 ? 12.352 3.234 -4.598 1 46.69 107 GLN B C 1
ATOM 2048 O O . GLN B 1 107 ? 13.234 4.059 -4.355 1 46.69 107 GLN B O 1
ATOM 2053 N N . PRO B 1 108 ? 12.43 1.891 -4.66 1 43 108 PRO B N 1
ATOM 2054 C CA . PRO B 1 108 ? 13.844 1.513 -4.508 1 43 108 PRO B CA 1
ATOM 2055 C C . PRO B 1 108 ? 14.727 2.074 -5.621 1 43 108 PRO B C 1
ATOM 2057 O O . PRO B 1 108 ? 15.891 2.398 -5.383 1 43 108 PRO B O 1
ATOM 2060 N N . HIS B 1 109 ? 14.016 2.242 -6.855 1 41.09 109 HIS B N 1
ATOM 2061 C CA . HIS B 1 109 ? 14.773 2.701 -8.008 1 41.09 109 HIS B CA 1
ATOM 2062 C C . HIS B 1 109 ? 14.977 4.215 -7.973 1 41.09 109 HIS B C 1
ATOM 2064 O O . HIS B 1 109 ? 15.977 4.727 -8.477 1 41.09 109 HIS B O 1
ATOM 2070 N N . TYR B 1 110 ? 13.891 4.863 -7.668 1 38.69 110 TYR B N 1
ATOM 2071 C CA . TYR B 1 110 ? 14.047 6.312 -7.582 1 38.69 110 TYR B CA 1
ATOM 2072 C C . TYR B 1 110 ? 15.156 6.684 -6.609 1 38.69 110 TYR B C 1
ATOM 2074 O O . TYR B 1 110 ? 15.922 7.617 -6.859 1 38.69 110 TYR B O 1
ATOM 2082 N N . ALA B 1 111 ? 15.055 5.992 -5.594 1 37 111 ALA B N 1
ATOM 2083 C CA . ALA B 1 111 ? 16.125 6.285 -4.645 1 37 111 ALA B CA 1
ATOM 2084 C C . ALA B 1 111 ? 17.5 6.012 -5.266 1 37 111 ALA B C 1
ATOM 2086 O O . ALA B 1 111 ? 18.469 6.691 -4.949 1 37 111 ALA B O 1
ATOM 2087 N N . GLN B 1 112 ? 17.375 5.016 -6.219 1 36.25 112 GLN B N 1
ATOM 2088 C CA . GLN B 1 112 ? 18.625 4.754 -6.934 1 36.25 112 GLN B CA 1
ATOM 2089 C C . GLN B 1 112 ? 19 5.93 -7.828 1 36.25 112 GLN B C 1
ATOM 2091 O O . GLN B 1 112 ? 20.188 6.227 -8.008 1 36.25 112 GLN B O 1
ATOM 2096 N N . PHE B 1 113 ? 18.062 6.445 -8.617 1 34.16 113 PHE B N 1
ATOM 2097 C CA . PHE B 1 113 ? 18.328 7.488 -9.602 1 34.16 113 PHE B CA 1
ATOM 2098 C C . PHE B 1 113 ? 18.781 8.773 -8.914 1 34.16 113 PHE B C 1
ATOM 2100 O O . PHE B 1 113 ? 19.625 9.5 -9.445 1 34.16 113 PHE B O 1
ATOM 2107 N N . TYR B 1 114 ? 18.047 9.148 -8.117 1 31.81 114 TYR B N 1
ATOM 2108 C CA . TYR B 1 114 ? 18.422 10.445 -7.566 1 31.81 114 TYR B CA 1
ATOM 2109 C C . TYR B 1 114 ? 19.734 10.352 -6.801 1 31.81 114 TYR B C 1
ATOM 2111 O O . TYR B 1 114 ? 20.266 11.359 -6.332 1 31.81 114 TYR B O 1
ATOM 2119 N N . SER B 1 115 ? 20.141 9.07 -6.406 1 33.25 115 SER B N 1
ATOM 2120 C CA . SER B 1 115 ? 21.5 9.086 -5.879 1 33.25 115 SER B CA 1
ATOM 2121 C C . SER B 1 115 ? 22.531 9.195 -7.004 1 33.25 115 SER B C 1
ATOM 2123 O O . SER B 1 115 ? 22.297 8.719 -8.117 1 33.25 115 SER B O 1
ATOM 2125 N N . GLY B 1 116 ? 23.469 10.117 -7.336 1 31 116 GLY B N 1
ATOM 2126 C CA . GLY B 1 116 ? 24.531 10.352 -8.305 1 31 116 GLY B CA 1
ATOM 2127 C C . GLY B 1 116 ? 25 9.078 -8.984 1 31 116 GLY B C 1
ATOM 2128 O O . GLY B 1 116 ? 24.672 7.973 -8.547 1 31 116 GLY B O 1
ATOM 2129 N N . GLY B 1 117 ? 26.25 8.805 -10.164 1 30.28 117 GLY B N 1
ATOM 2130 C CA . GLY B 1 117 ? 27.031 7.891 -10.984 1 30.28 117 GLY B CA 1
ATOM 2131 C C . GLY B 1 117 ? 26.984 6.457 -10.492 1 30.28 117 GLY B C 1
ATOM 2132 O O . GLY B 1 117 ? 27.656 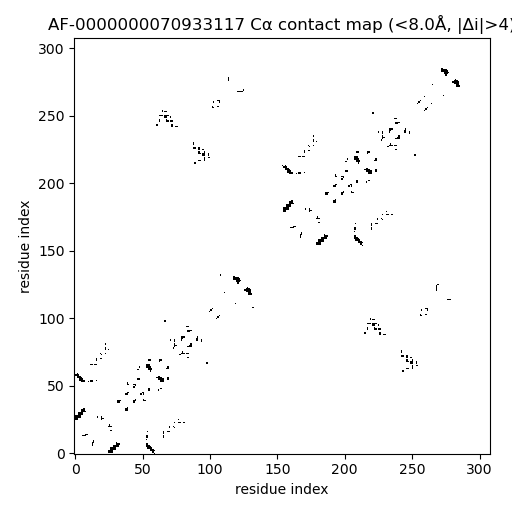5.582 -11.031 1 30.28 117 GLY B O 1
ATOM 2133 N N . ARG B 1 118 ? 27.094 6.238 -9.273 1 31.12 118 ARG B N 1
ATOM 2134 C CA . ARG B 1 118 ? 27.391 4.848 -8.945 1 31.12 118 ARG B CA 1
ATOM 2135 C C . ARG B 1 118 ? 26.188 3.957 -9.195 1 31.12 118 ARG B C 1
ATOM 2137 O O . ARG B 1 118 ? 25.047 4.332 -8.867 1 31.12 118 ARG B O 1
ATOM 2144 N N . PRO B 1 119 ? 26.344 3.092 -10.289 1 29.84 119 PRO B N 1
ATOM 2145 C CA . PRO B 1 119 ? 25.375 2.057 -10.656 1 29.84 119 PRO B CA 1
ATOM 2146 C C . PRO B 1 119 ? 24.672 1.459 -9.438 1 29.84 119 PRO B C 1
ATOM 2148 O O . PRO B 1 119 ? 25.297 1.202 -8.414 1 29.84 119 PRO B O 1
ATOM 2151 N N . THR B 1 120 ? 23.703 1.912 -9.047 1 32.88 120 THR B N 1
ATOM 2152 C CA . THR B 1 120 ? 23.078 1.206 -7.934 1 32.88 120 THR B CA 1
ATOM 2153 C C . THR B 1 120 ? 22.812 -0.249 -8.305 1 32.88 120 THR B C 1
ATOM 2155 O O . THR B 1 120 ? 22.203 -0.528 -9.336 1 32.88 120 THR B O 1
ATOM 2158 N N . PHE B 1 121 ? 23.797 -1.038 -8.242 1 31.11 121 PHE B N 1
ATOM 2159 C CA . PHE B 1 121 ? 23.859 -2.461 -8.547 1 31.11 121 PHE B CA 1
ATOM 2160 C C . PHE B 1 121 ? 22.844 -3.246 -7.73 1 31.11 121 PHE B C 1
ATOM 2162 O O . PHE B 1 121 ? 22.609 -2.939 -6.559 1 31.11 121 PHE B O 1
ATOM 2169 N N . TYR B 1 122 ? 21.953 -3.758 -8.531 1 32.81 122 TYR B N 1
ATOM 2170 C CA . TYR B 1 122 ? 21.047 -4.742 -7.926 1 32.81 122 TYR B CA 1
ATOM 2171 C C . TYR B 1 122 ? 21.719 -6.105 -7.84 1 32.81 122 TYR B C 1
ATOM 2173 O O . TYR B 1 122 ? 22.203 -6.633 -8.844 1 32.81 122 TYR B O 1
ATOM 2181 N N . CYS B 1 123 ? 22.562 -6.188 -6.965 1 31.02 123 CYS B N 1
ATOM 2182 C CA . CYS B 1 123 ? 23.234 -7.477 -6.977 1 31.02 123 CYS B CA 1
ATOM 2183 C C . CYS B 1 123 ? 22.453 -8.516 -6.199 1 31.02 123 CYS B C 1
ATOM 2185 O O . CYS B 1 123 ? 22 -8.258 -5.082 1 31.02 123 CYS B O 1
ATOM 2187 N N . VAL B 1 124 ? 21.719 -9.312 -6.906 1 27.94 124 VAL B N 1
ATOM 2188 C CA . VAL B 1 124 ? 21.094 -10.5 -6.328 1 27.94 124 VAL B CA 1
ATOM 2189 C C . VAL B 1 124 ? 22.062 -11.68 -6.414 1 27.94 124 VAL B C 1
ATOM 2191 O O . VAL B 1 124 ? 22.516 -12.039 -7.5 1 27.94 124 VAL B O 1
ATOM 2194 N N . ALA B 1 125 ? 22.25 -12.367 -5.348 1 28.33 125 ALA B N 1
ATOM 2195 C CA . ALA B 1 125 ? 23.109 -13.547 -5.273 1 28.33 125 ALA B CA 1
ATOM 2196 C C . ALA B 1 125 ? 24.422 -13.305 -5.996 1 28.33 125 ALA B C 1
ATOM 2198 O O . ALA B 1 125 ? 24.828 -14.109 -6.84 1 28.33 125 ALA B O 1
ATOM 2199 N N . GLY B 1 126 ? 25.094 -12.227 -5.879 1 28.16 126 GLY B N 1
ATOM 2200 C CA . GLY B 1 126 ? 26.375 -11.977 -6.527 1 28.16 126 GLY B CA 1
ATOM 2201 C C . GLY B 1 126 ? 26.234 -11.32 -7.887 1 28.16 126 GLY B C 1
ATOM 2202 O O . GLY B 1 126 ? 27.219 -10.898 -8.484 1 28.16 126 GLY B O 1
ATOM 2203 N N . ALA B 1 127 ? 25.312 -11.805 -8.648 1 27.55 127 ALA B N 1
ATOM 2204 C CA . ALA B 1 127 ? 25.156 -11.219 -9.969 1 27.55 127 ALA B CA 1
ATOM 2205 C C . ALA B 1 127 ? 24.484 -9.844 -9.891 1 27.55 127 ALA B C 1
ATOM 2207 O O . ALA B 1 127 ? 23.453 -9.688 -9.234 1 27.55 127 ALA B O 1
ATOM 2208 N N . CYS B 1 128 ? 25.281 -8.914 -9.672 1 30.75 128 CYS B N 1
ATOM 2209 C CA . CYS B 1 128 ? 24.891 -7.508 -9.625 1 30.75 128 CYS B CA 1
ATOM 2210 C C . CYS B 1 128 ? 24.422 -7.035 -11 1 30.75 128 CYS B C 1
ATOM 2212 O O . CYS B 1 128 ? 25.078 -7.281 -12.008 1 30.75 128 CYS B O 1
ATOM 2214 N N . VAL B 1 129 ? 23.141 -7.207 -11.211 1 27.94 129 VAL B N 1
ATOM 2215 C CA . VAL B 1 129 ? 22.797 -6.676 -12.523 1 27.94 129 VAL B CA 1
ATOM 2216 C C . VAL B 1 129 ? 22.656 -5.156 -12.445 1 27.94 129 VAL B C 1
ATOM 2218 O O . VAL B 1 129 ? 22.219 -4.617 -11.422 1 27.94 129 VAL B O 1
ATOM 2221 N N . GLU B 1 130 ? 23.469 -4.543 -12.922 1 29.72 130 GLU B N 1
ATOM 2222 C CA . GLU B 1 130 ? 23.344 -3.119 -13.219 1 29.72 130 GLU B CA 1
ATOM 2223 C C . GLU B 1 130 ? 22.016 -2.807 -13.906 1 29.72 130 GLU B C 1
ATOM 2225 O O . GLU B 1 130 ? 21.688 -3.391 -14.938 1 29.72 130 GLU B O 1
ATOM 2230 N N . ILE B 1 131 ? 20.953 -2.666 -13.023 1 29.77 131 ILE B N 1
ATOM 2231 C CA . ILE B 1 131 ? 19.781 -2.324 -13.82 1 29.77 131 ILE B CA 1
ATOM 2232 C C . ILE B 1 131 ? 19.875 -0.876 -14.289 1 29.77 131 ILE B C 1
ATOM 2234 O O . ILE B 1 131 ? 19.984 0.043 -13.477 1 29.77 131 ILE B O 1
ATOM 2238 N N . ARG B 1 132 ? 20.469 -0.668 -15.32 1 27.5 132 ARG B N 1
ATOM 2239 C CA . ARG B 1 132 ? 20.344 0.585 -16.047 1 27.5 132 ARG B CA 1
ATOM 2240 C C . ARG B 1 132 ? 18.891 0.872 -16.422 1 27.5 132 ARG B C 1
ATOM 2242 O O . ARG B 1 132 ? 18.297 0.155 -17.219 1 27.5 132 ARG B O 1
ATOM 2249 N N . LEU B 1 133 ? 18.109 1.197 -15.336 1 29.48 133 LEU B N 1
ATOM 2250 C CA . LEU B 1 133 ? 16.812 1.594 -15.891 1 29.48 133 LEU B CA 1
ATOM 2251 C C . LEU B 1 133 ? 16.984 2.641 -16.984 1 29.48 133 LEU B C 1
ATOM 2253 O O . LEU B 1 133 ? 17.719 3.613 -16.797 1 29.48 133 LEU B O 1
ATOM 2257 N N . PRO B 1 134 ? 16.828 2.314 -18.109 1 26.89 134 PRO B N 1
ATOM 2258 C CA . PRO B 1 134 ? 16.719 3.414 -19.062 1 26.89 134 PRO B CA 1
ATOM 2259 C C . PRO B 1 134 ? 15.727 4.488 -18.625 1 26.89 134 PRO B C 1
ATOM 2261 O O . PRO B 1 134 ? 14.555 4.191 -18.375 1 26.89 134 PRO B O 1
ATOM 2264 N N . VAL B 1 135 ? 15.945 5.438 -17.812 1 27.88 135 VAL B N 1
ATOM 2265 C CA . VAL B 1 135 ? 15.086 6.598 -17.609 1 27.88 135 VAL B CA 1
ATOM 2266 C C . VAL B 1 135 ? 14.25 6.855 -18.859 1 27.88 135 VAL B C 1
ATOM 2268 O O . VAL B 1 135 ? 13.117 7.32 -18.781 1 27.88 135 VAL B O 1
ATOM 2271 N N . THR B 1 136 ? 14.664 6.867 -20.094 1 26.47 136 THR B N 1
ATOM 2272 C CA . THR B 1 136 ? 14.023 7.332 -21.312 1 26.47 136 THR B CA 1
ATOM 2273 C C . THR B 1 136 ? 12.922 6.367 -21.75 1 26.47 136 THR B C 1
ATOM 2275 O O . THR B 1 136 ? 11.859 6.793 -22.203 1 26.47 136 THR B O 1
ATOM 2278 N N . THR B 1 137 ? 13.133 5.055 -21.891 1 25.11 137 THR B N 1
ATOM 2279 C CA . THR B 1 137 ? 12.328 4.27 -22.828 1 25.11 137 THR B CA 1
ATOM 2280 C C . THR B 1 137 ? 11.117 3.666 -22.109 1 25.11 137 THR B C 1
ATOM 2282 O O . THR B 1 137 ? 10.047 3.525 -22.703 1 25.11 137 THR B O 1
ATOM 2285 N N . ALA B 1 138 ? 11.117 3.098 -20.875 1 27.94 138 ALA B N 1
ATOM 2286 C CA . ALA B 1 138 ? 9.859 2.459 -20.5 1 27.94 138 ALA B CA 1
ATOM 2287 C C . ALA B 1 138 ? 8.859 3.484 -19.969 1 27.94 138 ALA B C 1
ATOM 2289 O O . ALA B 1 138 ? 7.66 3.209 -19.891 1 27.94 138 ALA B O 1
ATOM 2290 N N . ILE B 1 139 ? 9.016 4.578 -19.312 1 28.56 139 ILE B N 1
ATOM 2291 C CA . ILE B 1 139 ? 8.062 5.684 -19.219 1 28.56 139 ILE B CA 1
ATOM 2292 C C . ILE B 1 139 ? 7.48 5.977 -20.594 1 28.56 139 ILE B C 1
ATOM 2294 O O . ILE B 1 139 ? 6.383 6.531 -20.703 1 28.56 139 ILE B O 1
ATOM 2298 N N . GLU B 1 140 ? 8.141 5.691 -21.641 1 26.91 140 GLU B N 1
ATOM 2299 C CA . GLU B 1 140 ? 7.609 5.855 -22.984 1 26.91 140 GLU B CA 1
ATOM 2300 C C . GLU B 1 140 ? 6.582 4.773 -23.312 1 26.91 140 GLU B C 1
ATOM 2302 O O . GLU B 1 140 ? 5.602 5.027 -24 1 26.91 140 GLU B O 1
ATOM 2307 N N . ARG B 1 141 ? 6.82 3.576 -22.922 1 28.05 141 ARG B N 1
ATOM 2308 C CA . ARG B 1 141 ? 5.789 2.678 -23.422 1 28.05 141 ARG B CA 1
ATOM 2309 C C . ARG B 1 141 ? 4.496 2.814 -22.641 1 28.05 141 ARG B C 1
ATOM 2311 O O . ARG B 1 141 ? 3.404 2.65 -23.188 1 28.05 141 ARG B O 1
ATOM 2318 N N . HIS B 1 142 ? 4.516 2.764 -21.328 1 28.59 142 HIS B N 1
ATOM 2319 C CA . HIS B 1 142 ? 3.18 2.938 -20.766 1 28.59 142 HIS B CA 1
ATOM 2320 C C . HIS B 1 142 ? 2.754 4.402 -20.797 1 28.59 142 HIS B C 1
ATOM 2322 O O . HIS B 1 142 ? 1.789 4.785 -20.141 1 28.59 142 HIS B O 1
ATOM 2328 N N . ASN B 1 143 ? 3.299 5.242 -21.406 1 27.81 143 ASN B N 1
ATOM 2329 C CA . ASN B 1 143 ? 2.811 6.582 -21.719 1 27.81 143 ASN B CA 1
ATOM 2330 C C . ASN B 1 143 ? 1.372 6.551 -22.219 1 27.81 143 ASN B C 1
ATOM 2332 O O . ASN B 1 143 ? 0.874 7.547 -22.75 1 27.81 143 ASN B O 1
ATOM 2336 N N . SER B 1 144 ? 0.892 5.516 -22.453 1 27.22 144 SER B N 1
ATOM 2337 C CA . SER B 1 144 ? -0.459 5.883 -22.859 1 27.22 144 SER B CA 1
ATOM 2338 C C . SER B 1 144 ? -1.271 6.422 -21.688 1 27.22 144 SER B C 1
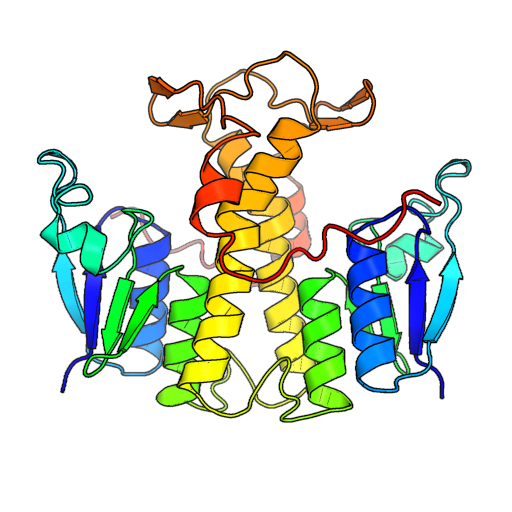ATOM 2340 O O . SER B 1 144 ? -2.479 6.629 -21.812 1 27.22 144 SER B O 1
ATOM 2342 N N . ILE B 1 145 ? -0.934 6.297 -20.453 1 28.17 145 ILE B N 1
ATOM 2343 C CA . ILE B 1 145 ? -1.74 7.195 -19.641 1 28.17 145 ILE B CA 1
ATOM 2344 C C . ILE B 1 145 ? -1.39 8.648 -19.969 1 28.17 145 ILE B C 1
ATOM 2346 O O . ILE B 1 145 ? -0.218 8.984 -20.156 1 28.17 145 ILE B O 1
ATOM 2350 N N . SER B 1 146 ? -2.258 9.664 -20.25 1 26.05 146 SER B N 1
ATOM 2351 C CA . SER B 1 146 ? -2.115 11.086 -20.547 1 26.05 146 SER B CA 1
ATOM 2352 C C . SER B 1 146 ? -1.025 11.727 -19.688 1 26.05 146 SER B C 1
ATOM 2354 O O . SER B 1 146 ? -0.731 11.25 -18.594 1 26.05 146 SER B O 1
ATOM 2356 N N . THR B 1 147 ? -0.173 12.633 -20.172 1 25.86 147 THR B N 1
ATOM 2357 C CA . THR B 1 147 ? 0.857 13.625 -19.891 1 25.86 147 THR B CA 1
ATOM 2358 C C . THR B 1 147 ? 0.519 14.398 -18.625 1 25.86 147 THR B C 1
ATOM 2360 O O . THR B 1 147 ? -0.377 15.242 -18.625 1 25.86 147 THR B O 1
ATOM 2363 N N . PHE B 1 148 ? 0.325 13.898 -17.531 1 24.94 148 PHE B N 1
ATOM 2364 C CA . PHE B 1 148 ? 0.437 14.883 -16.469 1 24.94 148 PHE B CA 1
ATOM 2365 C C . PHE B 1 148 ? 1.768 15.625 -16.547 1 24.94 148 PHE B C 1
ATOM 2367 O O . PHE B 1 148 ? 2.514 15.68 -15.57 1 24.94 148 PHE B O 1
ATOM 2374 N N . THR B 1 149 ? 2.559 15.641 -17.609 1 26.52 149 THR B N 1
ATOM 2375 C CA . THR B 1 149 ? 3.756 16.438 -17.875 1 26.52 149 THR B CA 1
ATOM 2376 C C . THR B 1 149 ? 3.492 17.922 -17.594 1 26.52 149 THR B C 1
ATOM 2378 O O . THR B 1 149 ? 4.43 18.719 -17.5 1 26.52 149 THR B O 1
ATOM 2381 N N . GLU B 1 150 ? 2.309 18.453 -17.891 1 24.78 150 GLU B N 1
ATOM 2382 C CA . GLU B 1 150 ? 2.299 19.922 -18 1 24.78 150 GLU B CA 1
ATOM 2383 C C . GLU B 1 150 ? 2.383 20.578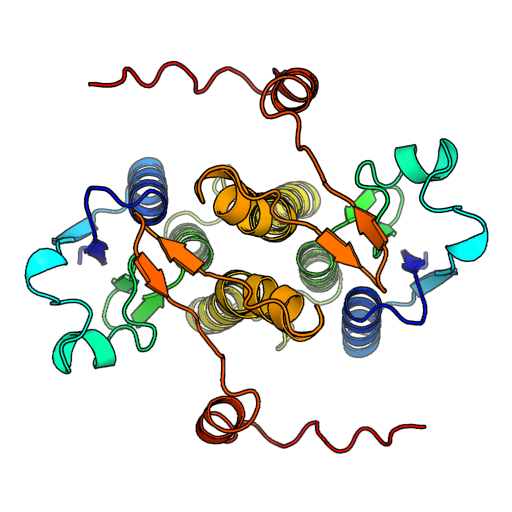 -16.625 1 24.78 150 GLU B C 1
ATOM 2385 O O . GLU B 1 150 ? 1.383 21.078 -16.109 1 24.78 150 GLU B O 1
ATOM 2390 N N . ILE B 1 151 ? 2.635 19.938 -15.625 1 22.38 151 ILE B N 1
ATOM 2391 C CA . ILE B 1 151 ? 2.762 20.938 -14.578 1 22.38 151 ILE B CA 1
ATOM 2392 C C . ILE B 1 151 ? 3.994 21.812 -14.844 1 22.38 151 ILE B C 1
ATOM 2394 O O . ILE B 1 151 ? 5.105 21.281 -14.984 1 22.38 151 ILE B O 1
ATOM 2398 N N . PRO B 1 152 ? 3.902 23 -15.375 1 20.75 152 PRO B N 1
ATOM 2399 C CA . PRO B 1 152 ? 4.922 24.047 -15.523 1 20.75 152 PRO B CA 1
ATOM 2400 C C . PRO B 1 152 ? 5.859 24.125 -14.32 1 20.75 152 PRO B C 1
ATOM 2402 O O . PRO B 1 152 ? 5.43 23.922 -13.188 1 20.75 152 PRO B O 1
ATOM 2405 N N . LEU B 1 153 ? 7.086 23.688 -14.438 1 21.47 153 LEU B N 1
ATOM 2406 C CA . LEU B 1 153 ? 8.172 24.188 -13.602 1 21.47 153 LEU B CA 1
ATOM 2407 C C . LEU B 1 153 ? 7.938 25.656 -13.242 1 21.47 153 LEU B C 1
ATOM 2409 O O . LEU B 1 153 ? 7.859 26.516 -14.125 1 21.47 153 LEU B O 1
ATOM 2413 N N . CYS B 1 154 ? 7.043 26.047 -12.344 1 17.59 154 CYS B N 1
ATOM 2414 C CA . CYS B 1 154 ? 7.141 27.453 -11.961 1 17.59 154 CYS B CA 1
ATOM 2415 C C . CYS B 1 154 ? 8.562 27.797 -11.539 1 17.59 154 CYS B C 1
ATOM 2417 O O . CYS B 1 154 ? 9.297 26.953 -11.023 1 17.59 154 CYS B O 1
#

Secondary structure (DSSP, 8-state):
-PEEEEE-TT-HHHHHHHHHHHHHT--EEEEE--TTTTGGGSHHHHTT-TT--S-EEEETTEEEESHHHHHHHHHHHHSTT-TTS-SSHHHHHHHHHHHHHIIIIIHHHHHHHSS-SS--EEEETTEEEE----TTTHHHHSTTS-----S---/-PEEEEE-TT-HHHHHHHHHHHHHT--EEEEE--TTTTGGGSHHHHHH-TT--S-EEEETTEEEESHHHHHHHHHHHHSTT-TTS-SSHHHHHHHHHHHHHIIIIIHHHHHHHSS-SS--EEEETTEEEE----TTTHHHHSTTS---------

Sequence (308 aa):
MPVDLYNSALSAPCALVRMVAKHIGVELNIKDLNFAKKEHLTPEYLKINPFHKVPTINDGGFLVYESTAVCLYLLNKYAPGSDLYPKDLQKRARVDQVLATVTSFVQPHYAQFYSGGRPTFYCVAGACVEIRLPVTTAIERHNSISTFTEIPLCMPVDLYNSALSAPCALVRMVAKHIGVELNIKDLNFAKKEHLTPEYLKINPFHKVPTINDGGFLVYESTAVCLYLLNKYAPGSDLYPKDLQKRARVDQVLATVTSFVQPHYAQFYSGGRPTFYCVAGACVEIRLPVTTAIERHNSISTFTEIPLC

InterPro domains:
  IPR004045 Glutathione S-transferase, N-terminal [PF02798] (1-75)
  IPR004045 Glutathione S-transferase, N-terminal [PS50404] (1-82)
  IPR036249 Thioredoxin-like superfamily [SSF52833] (2-87)
  IPR036282 Glutathione S-transferase, C-terminal domain superfamily [SSF47616] (80-115)
  IPR040079 Glutathione transferase family [SFLDS00019] (4-115)

Foldseek 3Di:
DAKEWEDAPPDPLRVLLVVLCVVLVGHYDYDYDDVVVPSLPDPVNCVQPVVSDDTWIADPNDIDGDSVRSSVVCCVPRPAQPQLQHPPPVSNVVNVVVVVCCVVPVVVVVVVVVPPPDQPFPQDPNNGDSPPPPPPPPVVPVVVPDPPVPPPPD/DAKEWEDAPPDPLRVLLVVLCVVLVGHYDYDYDDVVVPSLPDPVNCVQPVVSDDTWIADPNDIDGDSVRSSVVCCVPRPAQPQLQHPPPVSNVVNVVVVVCCVVPVVVVVVVVVPPPDQPFPQDPNNRPSPPPVPPPPVVPVVVPDPPVPPPPD